Protein AF-A0A938STC9-F1 (afdb_monomer_lite)

pLDDT: mean 76.79, std 17.83, range [39.59, 98.38]

Sequence (224 aa):
MEREGTGTKRSWVVVVGTLTIDLLVVAGGLAMRGLAQRTLRPEPAAFEPAEAAEVLEAREVEWQPMADLDAARAAVRVAEANADQAEAQITLAALELKRLTALGQGAAAEIDVDRARTRLATARADLGRCGAGADEARAPVAQVSASSSSAAWPSPRSSRSSSCPPSTSSSPAATRPRRRRRTRRSRRTRRGIRKGITPDATPLPPLRPSAPSPFAHARRGRGR

Structure (mmCIF, N/CA/C/O backbone):
data_AF-A0A938STC9-F1
#
_entry.id   AF-A0A938STC9-F1
#
loop_
_atom_site.group_PDB
_atom_site.id
_atom_site.type_symbol
_atom_site.label_atom_id
_atom_site.label_alt_id
_atom_site.label_comp_id
_atom_site.label_asym_id
_atom_site.label_entity_id
_atom_site.label_seq_id
_atom_site.pdbx_PDB_ins_code
_atom_site.Cartn_x
_atom_site.Cartn_y
_atom_site.Cartn_z
_atom_site.occupancy
_atom_site.B_iso_or_equiv
_atom_site.auth_seq_id
_atom_site.auth_comp_id
_atom_site.auth_asym_id
_atom_site.auth_atom_id
_atom_site.pdbx_PDB_model_num
ATOM 1 N N . MET A 1 1 ? -14.781 -16.367 49.335 1.00 39.59 1 MET A N 1
ATOM 2 C CA . MET A 1 1 ? -14.495 -17.082 48.071 1.00 39.59 1 MET A CA 1
ATOM 3 C C . MET A 1 1 ? -13.797 -16.097 47.150 1.00 39.59 1 MET A C 1
ATOM 5 O O . MET A 1 1 ? -14.446 -15.429 46.365 1.00 39.59 1 MET A O 1
ATOM 9 N N . GLU A 1 2 ? -12.484 -15.969 47.300 1.00 49.59 2 GLU A N 1
ATOM 10 C CA . GLU A 1 2 ? -11.629 -15.108 46.480 1.00 49.59 2 GLU A CA 1
ATOM 11 C C . GLU A 1 2 ? -10.621 -16.030 45.794 1.00 49.59 2 GLU A C 1
ATOM 13 O O . GLU A 1 2 ? -9.802 -16.678 46.444 1.00 49.59 2 GLU A O 1
ATOM 18 N N . ARG A 1 3 ? -10.736 -16.170 44.474 1.00 57.03 3 ARG A N 1
ATOM 19 C CA . ARG A 1 3 ? -9.711 -16.794 43.630 1.00 57.03 3 ARG A CA 1
ATOM 20 C C . ARG A 1 3 ? -9.333 -15.782 42.558 1.00 57.03 3 ARG A C 1
ATOM 22 O O . ARG A 1 3 ? -9.683 -15.941 41.395 1.00 57.03 3 ARG A O 1
ATOM 29 N N . GLU A 1 4 ? -8.653 -14.718 42.970 1.00 58.78 4 GLU A N 1
ATOM 30 C CA . GLU A 1 4 ? -8.089 -13.725 42.060 1.00 58.78 4 GLU A CA 1
ATOM 31 C C . GLU A 1 4 ? -6.596 -13.985 41.795 1.00 58.78 4 GLU A C 1
ATOM 33 O O . GLU A 1 4 ? -5.799 -14.202 42.705 1.00 58.78 4 GLU A O 1
ATOM 38 N N . GLY A 1 5 ? -6.203 -13.891 40.521 1.00 59.22 5 GLY A N 1
ATOM 39 C CA . GLY A 1 5 ? -5.097 -12.990 40.184 1.00 59.22 5 GLY A CA 1
ATOM 40 C C . GLY A 1 5 ? -3.727 -13.548 39.784 1.00 59.22 5 GLY A C 1
ATOM 41 O O . GLY A 1 5 ? -2.818 -12.745 39.589 1.00 59.22 5 GLY A O 1
ATOM 42 N N . THR A 1 6 ? -3.509 -14.857 39.606 1.00 57.00 6 THR A N 1
ATOM 43 C CA . THR A 1 6 ? -2.156 -15.367 39.247 1.00 57.00 6 THR A CA 1
ATOM 44 C C . THR A 1 6 ? -1.938 -15.691 37.761 1.00 57.00 6 THR A C 1
ATOM 46 O O . THR A 1 6 ? -0.810 -15.986 37.360 1.00 57.00 6 THR A O 1
ATOM 49 N N . GLY A 1 7 ? -2.965 -15.572 36.910 1.00 56.75 7 GLY A N 1
ATOM 50 C CA . GLY A 1 7 ? -2.897 -15.972 35.494 1.00 56.75 7 GLY A CA 1
ATOM 51 C C . GLY A 1 7 ? -2.116 -15.031 34.562 1.00 56.75 7 GLY A C 1
ATOM 52 O O . GLY A 1 7 ? -1.562 -15.476 33.559 1.00 56.75 7 GLY A O 1
ATOM 53 N N . THR A 1 8 ? -2.012 -13.740 34.882 1.00 58.97 8 THR A N 1
ATOM 54 C CA . THR A 1 8 ? -1.539 -12.730 33.913 1.00 58.97 8 THR A CA 1
ATOM 55 C C . THR A 1 8 ? -0.014 -12.649 33.807 1.00 58.97 8 THR A C 1
ATOM 57 O O . THR A 1 8 ? 0.525 -12.358 32.740 1.00 58.97 8 THR A O 1
ATOM 60 N N . LYS A 1 9 ? 0.714 -12.960 34.888 1.00 64.56 9 LYS A N 1
ATOM 61 C CA . LYS A 1 9 ? 2.182 -12.810 34.930 1.00 64.56 9 LYS A CA 1
ATOM 62 C C . LYS A 1 9 ? 2.909 -13.837 34.056 1.00 64.56 9 LYS A C 1
ATOM 64 O O . LYS A 1 9 ? 3.929 -13.513 33.460 1.00 64.56 9 LYS A O 1
ATOM 69 N N . ARG A 1 10 ? 2.368 -15.056 33.926 1.00 69.56 10 ARG A N 1
ATOM 70 C CA . ARG A 1 10 ? 2.971 -16.118 33.098 1.00 69.56 10 ARG A CA 1
ATOM 71 C C . ARG A 1 10 ? 2.775 -15.871 31.601 1.00 69.56 10 ARG A C 1
ATOM 73 O O . ARG A 1 10 ? 3.685 -16.142 30.828 1.00 69.56 10 ARG A O 1
ATOM 80 N N . SER A 1 11 ? 1.639 -15.292 31.203 1.00 76.56 11 SER A N 1
ATOM 81 C CA . SER A 1 11 ? 1.379 -14.961 29.796 1.00 76.56 11 SER A CA 1
ATOM 82 C C . SER A 1 11 ? 2.307 -13.863 29.277 1.00 76.56 11 SER A C 1
ATOM 84 O O . SER A 1 11 ? 2.715 -13.907 28.121 1.00 76.56 11 SER A O 1
ATOM 86 N N . TRP A 1 12 ? 2.664 -12.889 30.117 1.00 85.06 12 TRP A N 1
ATOM 87 C CA . TRP A 1 12 ? 3.518 -11.781 29.688 1.00 85.06 12 TRP A CA 1
ATOM 88 C C . TRP A 1 12 ? 4.959 -12.225 29.413 1.00 85.06 12 TRP A C 1
ATOM 90 O O . TRP A 1 12 ? 5.554 -11.788 28.434 1.00 85.06 12 TRP A O 1
ATOM 100 N N . VAL A 1 13 ? 5.488 -13.165 30.205 1.00 84.19 13 VAL A N 1
ATOM 101 C CA . VAL A 1 13 ? 6.830 -13.732 29.982 1.00 84.19 13 VAL A CA 1
ATOM 102 C C . VAL A 1 13 ? 6.917 -14.442 28.629 1.00 84.19 13 VAL A C 1
ATOM 104 O O . VAL A 1 13 ? 7.917 -14.292 27.934 1.00 84.19 13 VAL A O 1
ATOM 107 N N . VAL A 1 14 ? 5.863 -15.158 28.222 1.00 85.12 14 VAL A N 1
ATOM 108 C CA . VAL A 1 14 ? 5.824 -15.830 26.912 1.00 85.12 14 VAL A CA 1
ATOM 109 C C . VAL A 1 14 ? 5.812 -14.807 25.777 1.00 85.12 14 VAL A C 1
ATOM 111 O O . VAL A 1 14 ? 6.607 -14.931 24.853 1.00 85.12 14 VAL A O 1
ATOM 114 N N . VAL A 1 15 ? 4.976 -13.768 25.879 1.00 85.75 15 VAL A N 1
ATOM 115 C CA . VAL A 1 15 ? 4.863 -12.718 24.851 1.00 85.75 15 VAL A CA 1
ATOM 116 C C . VAL A 1 15 ? 6.167 -11.931 24.701 1.00 85.75 15 VAL A C 1
ATOM 118 O O . VAL A 1 15 ? 6.620 -11.691 23.582 1.00 85.75 15 VAL A O 1
ATOM 121 N N . VAL A 1 16 ? 6.797 -11.551 25.817 1.00 92.94 16 VAL A N 1
ATOM 122 C CA . VAL A 1 16 ? 8.098 -10.870 25.797 1.00 92.94 16 VAL A CA 1
ATOM 123 C C . VAL A 1 16 ? 9.167 -11.800 25.226 1.00 92.94 16 VAL A C 1
ATOM 125 O O . VAL A 1 16 ? 9.922 -11.384 24.351 1.00 92.94 16 VAL A O 1
ATOM 128 N N . GLY A 1 17 ? 9.192 -13.069 25.641 1.00 93.81 17 GLY A N 1
ATOM 129 C CA . GLY A 1 17 ? 10.128 -14.068 25.127 1.00 93.81 17 GLY A CA 1
ATOM 130 C C . GLY A 1 17 ? 10.057 -14.224 23.607 1.00 93.81 17 GLY A C 1
ATOM 131 O O . GLY A 1 17 ? 11.084 -14.110 22.940 1.00 93.81 17 GLY A O 1
ATOM 132 N N . THR A 1 18 ? 8.857 -14.401 23.047 1.00 92.25 18 THR A N 1
ATOM 133 C CA . THR A 1 18 ? 8.672 -14.536 21.591 1.00 92.25 18 THR A CA 1
ATOM 134 C C . THR A 1 18 ? 9.104 -13.280 20.839 1.00 92.25 18 THR A C 1
ATOM 136 O O . THR A 1 18 ? 9.878 -13.380 19.893 1.00 92.25 18 THR A O 1
ATOM 139 N N . LEU A 1 19 ? 8.723 -12.091 21.325 1.00 93.75 19 LEU A N 1
ATOM 140 C CA . LEU A 1 19 ? 9.140 -10.816 20.728 1.00 93.75 19 LEU A CA 1
ATOM 141 C C . LEU A 1 19 ? 10.664 -10.652 20.702 1.00 93.75 19 LEU A C 1
ATOM 143 O O . LEU A 1 19 ? 11.218 -10.137 19.733 1.00 93.75 19 LEU A O 1
ATOM 147 N N . THR A 1 20 ? 11.348 -11.090 21.761 1.00 93.44 20 THR A N 1
ATOM 148 C CA . THR A 1 20 ? 12.810 -10.968 21.841 1.00 93.44 20 THR A CA 1
ATOM 149 C C . THR A 1 20 ? 13.503 -11.888 20.835 1.00 93.44 20 THR A C 1
ATOM 151 O O . THR A 1 20 ? 14.485 -11.484 20.213 1.00 93.44 20 THR A O 1
ATOM 154 N N . ILE A 1 21 ? 12.984 -13.107 20.647 1.00 94.12 21 ILE A N 1
ATOM 155 C CA . ILE A 1 21 ? 13.510 -14.075 19.674 1.00 94.12 21 ILE A CA 1
ATOM 156 C C . ILE A 1 21 ? 13.307 -13.558 18.247 1.00 94.12 21 ILE A C 1
ATOM 158 O O . ILE A 1 21 ? 14.258 -13.553 17.467 1.00 94.12 21 ILE A O 1
ATOM 162 N N . ASP A 1 22 ? 12.114 -13.059 17.925 1.00 88.50 22 ASP A N 1
ATOM 163 C CA . ASP A 1 22 ? 11.814 -12.514 16.598 1.00 88.50 22 ASP A CA 1
ATOM 164 C C . ASP A 1 22 ? 12.725 -11.324 16.263 1.00 88.50 22 ASP A C 1
ATOM 166 O O . ASP A 1 22 ? 13.293 -11.252 15.170 1.00 88.50 22 ASP A O 1
ATOM 170 N N . LEU A 1 23 ? 12.955 -10.430 17.232 1.00 95.00 23 LEU A N 1
ATOM 171 C CA . LEU A 1 23 ? 13.881 -9.308 17.076 1.00 95.00 23 LEU A CA 1
ATOM 172 C C . LEU A 1 23 ? 15.316 -9.786 16.795 1.00 95.00 23 LEU A C 1
ATOM 174 O O . LEU A 1 23 ? 15.996 -9.225 15.936 1.00 95.00 23 LEU A O 1
ATOM 178 N N . LEU A 1 24 ? 15.770 -10.834 17.490 1.00 94.19 24 LEU A N 1
ATOM 179 C CA . LEU A 1 24 ? 17.091 -11.439 17.299 1.00 94.19 24 LEU A CA 1
ATOM 180 C C . LEU A 1 24 ? 17.246 -12.054 15.903 1.00 94.19 24 LEU A C 1
ATOM 182 O O . LEU A 1 24 ? 18.285 -11.869 15.270 1.00 94.19 24 LEU A O 1
ATOM 186 N N . VAL A 1 25 ? 16.214 -12.731 15.396 1.00 93.94 25 VAL A N 1
ATOM 187 C CA . VAL A 1 25 ? 16.218 -13.319 14.048 1.00 93.94 25 VAL A CA 1
ATOM 188 C C . VAL A 1 25 ? 16.264 -12.229 12.977 1.00 93.94 25 VAL A C 1
ATOM 190 O O . VAL A 1 25 ? 17.070 -12.315 12.049 1.00 93.94 25 VAL A O 1
ATOM 193 N N . VAL A 1 26 ? 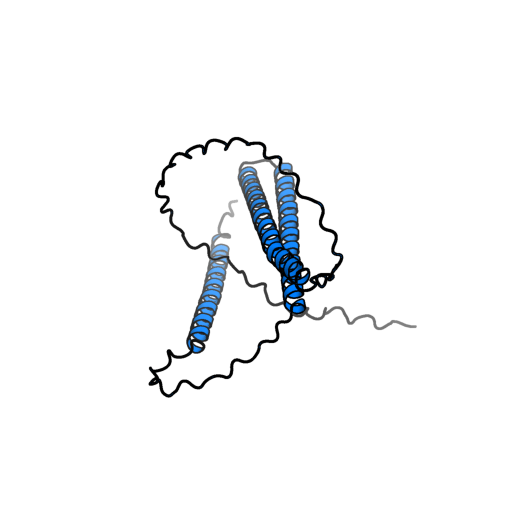15.461 -11.171 13.119 1.00 91.94 26 VAL A N 1
ATOM 194 C CA . VAL A 1 26 ? 15.456 -10.041 12.176 1.00 91.94 26 VAL A CA 1
ATOM 195 C C . VAL A 1 26 ? 16.796 -9.300 12.200 1.00 91.94 26 VAL A C 1
ATOM 197 O O . VAL A 1 26 ? 17.377 -9.045 11.142 1.00 91.94 26 VAL A O 1
ATOM 200 N N . ALA A 1 27 ? 17.330 -9.004 13.389 1.00 91.88 27 ALA A N 1
ATOM 201 C CA . ALA A 1 27 ? 18.629 -8.351 13.540 1.00 91.88 27 ALA A CA 1
ATOM 202 C C . ALA A 1 27 ? 19.771 -9.208 12.967 1.00 91.88 27 ALA A C 1
ATOM 204 O O . ALA A 1 27 ? 20.629 -8.689 12.249 1.00 91.88 27 ALA A O 1
ATOM 205 N N . GLY A 1 28 ? 19.753 -10.521 13.217 1.00 93.88 28 GLY A N 1
ATOM 206 C CA . GLY A 1 28 ? 20.714 -11.471 12.656 1.00 93.88 28 GLY A CA 1
ATOM 207 C C . GLY A 1 28 ? 20.636 -11.558 11.130 1.00 93.88 28 GLY A C 1
ATOM 208 O O . GLY A 1 28 ? 21.666 -11.511 10.456 1.00 93.88 28 GLY A O 1
ATOM 209 N N . GLY A 1 29 ? 19.425 -11.599 10.567 1.00 90.31 29 GLY A N 1
ATOM 210 C CA . GLY A 1 29 ? 19.205 -11.600 9.119 1.00 90.31 29 GLY A CA 1
ATOM 211 C C . GLY A 1 29 ? 19.708 -10.322 8.440 1.00 90.31 29 GLY A C 1
ATOM 212 O O . GLY A 1 29 ? 20.378 -10.388 7.407 1.00 90.31 29 GLY A O 1
ATOM 213 N N . LEU A 1 30 ? 19.459 -9.157 9.046 1.00 89.00 30 LEU A N 1
ATOM 214 C CA . LEU A 1 30 ? 19.978 -7.870 8.571 1.00 89.00 30 LEU A CA 1
ATOM 215 C C . LEU A 1 30 ? 21.507 -7.794 8.659 1.00 89.00 30 LEU A C 1
ATOM 217 O O . LEU A 1 30 ? 22.142 -7.323 7.714 1.00 89.00 30 LEU A O 1
ATOM 221 N N . ALA A 1 31 ? 22.107 -8.292 9.743 1.00 89.38 31 ALA A N 1
ATOM 222 C CA . ALA A 1 31 ? 23.559 -8.347 9.891 1.00 89.38 31 ALA A CA 1
ATOM 223 C C . ALA A 1 31 ? 24.205 -9.254 8.828 1.00 89.38 31 ALA A C 1
ATOM 225 O O . ALA A 1 31 ? 25.153 -8.835 8.163 1.00 89.38 31 ALA A O 1
ATOM 226 N N . MET A 1 32 ? 23.644 -10.447 8.599 1.00 88.38 32 MET A N 1
ATOM 227 C CA . MET A 1 32 ? 24.099 -11.379 7.558 1.00 88.38 32 MET A CA 1
ATOM 228 C C . MET A 1 32 ? 23.964 -10.786 6.155 1.00 88.38 32 MET A C 1
ATOM 230 O O . MET A 1 32 ? 24.894 -10.873 5.356 1.00 88.38 32 MET A O 1
ATOM 234 N N . ARG A 1 33 ? 22.847 -10.113 5.856 1.00 87.00 33 ARG A N 1
ATOM 235 C CA . ARG A 1 33 ? 22.660 -9.420 4.573 1.00 87.00 33 ARG A CA 1
ATOM 236 C C . ARG A 1 33 ? 23.657 -8.274 4.397 1.00 87.00 33 ARG A C 1
ATOM 238 O O . ARG A 1 33 ? 24.185 -8.096 3.303 1.00 87.00 33 ARG A O 1
ATOM 245 N N . GLY A 1 34 ? 23.944 -7.522 5.458 1.00 85.88 34 GLY A N 1
ATOM 246 C CA . GLY A 1 34 ? 24.959 -6.469 5.446 1.00 85.88 34 GLY A CA 1
ATOM 247 C C . GLY A 1 34 ? 26.367 -7.011 5.193 1.00 85.88 34 GLY A C 1
ATOM 248 O O . GLY A 1 34 ? 27.124 -6.413 4.433 1.00 85.88 34 GLY A O 1
ATOM 249 N N . LEU A 1 35 ? 26.706 -8.167 5.769 1.00 82.94 35 LEU A N 1
ATOM 250 C CA . LEU A 1 35 ? 27.956 -8.878 5.491 1.00 82.94 35 LEU A CA 1
ATOM 251 C C . LEU A 1 35 ? 28.016 -9.390 4.045 1.00 82.94 35 LEU A C 1
ATOM 253 O O . LEU A 1 35 ? 29.011 -9.142 3.372 1.00 82.94 35 LEU A O 1
ATOM 257 N N . ALA A 1 36 ? 26.939 -9.985 3.530 1.00 84.88 36 ALA A N 1
ATOM 258 C CA . ALA A 1 36 ? 26.866 -10.439 2.138 1.00 84.88 36 ALA A CA 1
ATOM 259 C C . ALA A 1 36 ? 26.968 -9.278 1.127 1.00 84.88 36 ALA A C 1
ATOM 261 O O . ALA A 1 36 ? 27.584 -9.401 0.073 1.00 84.88 36 ALA A O 1
ATOM 262 N N . GLN A 1 37 ? 26.409 -8.108 1.448 1.00 82.25 37 GLN A N 1
ATOM 263 C CA . GLN A 1 37 ? 26.575 -6.909 0.621 1.00 82.25 37 GLN A CA 1
ATOM 264 C C . GLN A 1 37 ? 27.993 -6.334 0.691 1.00 82.25 37 GLN A C 1
ATOM 266 O O . GLN A 1 37 ? 28.439 -5.704 -0.263 1.00 82.25 37 GLN A O 1
ATOM 271 N N . ARG A 1 38 ? 28.711 -6.537 1.802 1.00 77.25 38 ARG A N 1
ATOM 272 C CA . ARG A 1 38 ? 30.118 -6.132 1.928 1.00 77.25 38 ARG A CA 1
ATOM 273 C C . ARG A 1 38 ? 31.053 -7.061 1.165 1.00 77.25 38 ARG A C 1
ATOM 275 O O . ARG A 1 38 ? 32.028 -6.562 0.627 1.00 77.25 38 ARG A O 1
ATOM 282 N N . THR A 1 39 ? 30.750 -8.354 1.062 1.00 76.62 39 THR A N 1
ATOM 283 C CA . THR A 1 39 ? 31.523 -9.271 0.205 1.00 76.62 39 THR A CA 1
ATOM 284 C C . THR A 1 39 ? 31.258 -9.040 -1.281 1.00 76.62 39 THR A C 1
ATOM 286 O O . THR A 1 39 ? 32.113 -9.332 -2.103 1.00 76.62 39 THR A O 1
ATOM 289 N N . LEU A 1 40 ? 30.088 -8.494 -1.628 1.00 70.81 40 LEU A N 1
ATOM 290 C CA . LEU A 1 40 ? 29.751 -8.062 -2.988 1.00 70.81 40 LEU A CA 1
ATOM 291 C C . LEU A 1 40 ? 30.159 -6.618 -3.291 1.00 70.81 40 LEU A C 1
ATOM 293 O O . LEU A 1 40 ? 29.972 -6.168 -4.421 1.00 70.81 40 LEU A O 1
ATOM 297 N N . ARG A 1 41 ? 30.678 -5.866 -2.310 1.00 55.53 41 ARG A N 1
ATOM 298 C CA . ARG A 1 41 ? 31.297 -4.581 -2.621 1.00 55.53 41 ARG A CA 1
ATOM 299 C C . ARG A 1 41 ? 32.552 -4.921 -3.418 1.00 55.53 41 ARG A C 1
ATOM 301 O O . ARG A 1 41 ? 33.425 -5.567 -2.841 1.00 55.53 41 ARG A O 1
ATOM 308 N N . PRO A 1 42 ? 32.635 -4.530 -4.702 1.00 67.25 42 PRO A N 1
ATOM 309 C CA . PRO A 1 42 ? 33.880 -4.680 -5.433 1.00 67.25 42 PRO A CA 1
ATOM 310 C C . PRO A 1 42 ? 34.957 -4.012 -4.584 1.00 67.25 42 PRO A C 1
ATOM 312 O O . PRO A 1 42 ? 34.722 -2.919 -4.047 1.00 67.25 42 PRO A O 1
ATOM 315 N N . GLU A 1 43 ? 36.075 -4.710 -4.372 1.00 67.69 43 GLU A N 1
ATOM 316 C CA . GLU A 1 43 ? 37.231 -4.096 -3.728 1.00 67.69 43 GLU A CA 1
ATOM 317 C C . GLU A 1 43 ? 37.456 -2.736 -4.398 1.00 67.69 43 GLU A C 1
ATOM 319 O O . GLU A 1 43 ? 37.336 -2.653 -5.626 1.00 67.69 43 GLU A O 1
ATOM 324 N N . PRO A 1 44 ? 37.688 -1.650 -3.634 1.00 65.81 44 PRO A N 1
ATOM 325 C CA . PRO A 1 44 ? 38.123 -0.409 -4.248 1.00 65.81 44 PRO A CA 1
ATOM 326 C C . PRO A 1 44 ? 39.391 -0.769 -5.007 1.00 65.81 44 PRO A C 1
ATOM 328 O O . PRO A 1 44 ? 40.393 -1.084 -4.368 1.00 65.81 44 PRO A O 1
ATOM 331 N N . ALA A 1 45 ? 39.282 -0.832 -6.338 1.00 61.56 45 ALA A N 1
ATOM 332 C CA . ALA A 1 45 ? 40.346 -1.299 -7.204 1.00 61.56 45 ALA A CA 1
ATOM 333 C C . ALA A 1 45 ? 41.639 -0.645 -6.723 1.00 61.56 45 ALA A C 1
ATOM 335 O O . ALA A 1 45 ? 41.696 0.586 -6.595 1.00 61.56 45 ALA A O 1
ATOM 336 N N . ALA A 1 46 ? 42.617 -1.477 -6.346 1.00 69.19 46 ALA A N 1
ATOM 337 C CA . ALA A 1 46 ? 43.967 -1.010 -6.091 1.00 69.19 46 ALA A CA 1
ATOM 338 C C . ALA A 1 46 ? 44.305 -0.060 -7.237 1.00 69.19 46 ALA A C 1
ATOM 340 O O . ALA A 1 46 ? 44.028 -0.404 -8.377 1.00 69.19 46 ALA A O 1
ATOM 341 N N . PHE A 1 47 ? 44.758 1.155 -6.924 1.00 63.38 47 PHE A N 1
ATOM 342 C CA . PHE A 1 47 ? 45.021 2.202 -7.909 1.00 63.38 47 PHE A CA 1
ATOM 343 C C . PHE A 1 47 ? 45.852 1.621 -9.061 1.00 63.38 47 PHE A C 1
ATOM 345 O O . PHE A 1 47 ? 47.067 1.465 -8.934 1.00 63.38 47 PHE A O 1
ATOM 352 N N . GLU A 1 48 ? 45.183 1.230 -10.147 1.00 55.38 48 GLU A N 1
ATOM 353 C CA . GLU A 1 48 ? 45.848 0.674 -11.310 1.00 55.38 48 GLU A CA 1
ATOM 354 C C . GLU A 1 48 ? 46.414 1.864 -12.087 1.00 55.38 48 GLU A C 1
ATOM 356 O O . GLU A 1 48 ? 45.688 2.835 -12.342 1.00 55.38 48 GLU A O 1
ATOM 361 N N . PRO A 1 49 ? 47.719 1.863 -12.410 1.00 63.56 49 PRO A N 1
ATOM 362 C CA . PRO A 1 49 ? 48.295 2.900 -13.253 1.00 63.56 49 PRO A CA 1
ATOM 363 C C . PRO A 1 49 ? 47.497 2.970 -14.560 1.00 63.56 49 PRO A C 1
ATOM 365 O O . PRO A 1 49 ? 47.016 1.952 -15.052 1.00 63.56 49 PRO A O 1
ATOM 368 N N . ALA A 1 50 ? 47.354 4.174 -15.120 1.00 59.47 50 ALA A N 1
ATOM 369 C CA . ALA A 1 50 ? 46.463 4.511 -16.241 1.00 59.47 50 ALA A CA 1
ATOM 370 C C . ALA A 1 50 ? 46.653 3.695 -17.548 1.00 59.47 50 ALA A C 1
ATOM 372 O O . ALA A 1 50 ? 45.979 3.963 -18.538 1.00 59.47 50 ALA A O 1
ATOM 373 N N . GLU A 1 51 ? 47.548 2.709 -17.557 1.00 58.84 51 GLU A N 1
ATOM 374 C CA . GLU A 1 51 ? 47.819 1.777 -18.651 1.00 58.84 51 GLU A CA 1
ATOM 375 C C . GLU A 1 51 ? 46.946 0.503 -18.618 1.00 58.84 51 GLU A C 1
ATOM 377 O O . GLU A 1 51 ? 46.918 -0.216 -19.611 1.00 58.84 51 GLU A O 1
ATOM 382 N N . ALA A 1 52 ? 46.184 0.241 -17.544 1.00 58.25 52 ALA A N 1
ATOM 383 C CA . ALA A 1 52 ? 45.248 -0.895 -17.435 1.00 58.25 52 ALA A CA 1
ATOM 384 C C . ALA A 1 52 ? 43.768 -0.500 -17.634 1.00 58.25 52 ALA A C 1
ATOM 386 O O . ALA A 1 52 ? 42.853 -1.120 -17.096 1.00 58.25 52 ALA A O 1
ATOM 387 N N . ALA A 1 53 ? 43.497 0.545 -18.422 1.00 58.09 53 ALA A N 1
ATOM 388 C CA . ALA A 1 53 ? 42.149 0.795 -18.920 1.00 58.09 53 ALA A CA 1
ATOM 389 C C . ALA A 1 53 ? 41.807 -0.264 -19.982 1.00 58.09 53 ALA A C 1
ATOM 391 O O . ALA A 1 53 ? 41.914 -0.013 -21.182 1.00 58.09 53 ALA A O 1
ATOM 392 N N . GLU A 1 54 ? 41.423 -1.466 -19.545 1.00 60.06 54 GLU A N 1
ATOM 393 C CA . GLU A 1 54 ? 40.767 -2.431 -20.419 1.00 60.06 54 GLU A CA 1
ATOM 394 C C . GLU A 1 54 ? 39.471 -1.771 -20.897 1.00 60.06 54 GLU A C 1
ATOM 396 O O . GLU A 1 54 ? 38.533 -1.533 -20.131 1.00 60.06 54 GLU A O 1
ATOM 401 N N . VAL A 1 55 ? 39.471 -1.361 -22.165 1.00 64.12 55 VAL A N 1
ATOM 402 C CA . VAL A 1 55 ? 38.308 -0.795 -22.837 1.00 64.12 55 VAL A CA 1
ATOM 403 C C . VAL A 1 55 ? 37.279 -1.915 -22.919 1.00 64.12 55 VAL A C 1
ATOM 405 O O . VAL A 1 55 ? 37.257 -2.679 -23.878 1.00 64.12 55 VAL A O 1
ATOM 408 N N . LEU A 1 56 ? 36.453 -2.043 -21.879 1.00 65.00 56 LEU A N 1
ATOM 409 C CA . LEU A 1 56 ? 35.260 -2.872 -21.920 1.00 65.00 56 LEU A CA 1
ATOM 410 C C . LEU A 1 56 ? 34.401 -2.319 -23.051 1.00 65.00 56 LEU A C 1
ATOM 412 O O . LEU A 1 56 ? 33.843 -1.223 -22.949 1.00 65.00 56 LEU A O 1
ATOM 416 N N . GLU A 1 57 ? 34.384 -3.062 -24.153 1.00 66.62 57 GLU A N 1
ATOM 417 C CA . GLU A 1 57 ? 33.627 -2.760 -25.354 1.00 66.62 57 GLU A CA 1
ATOM 418 C C . GLU A 1 57 ? 32.196 -2.429 -24.926 1.00 66.62 57 GLU A C 1
ATOM 420 O O . GLU A 1 57 ? 31.529 -3.234 -24.267 1.00 66.62 57 GLU A O 1
ATOM 425 N N . ALA A 1 58 ? 31.770 -1.189 -25.185 1.00 71.00 58 ALA A N 1
ATOM 426 C CA . ALA A 1 58 ? 30.473 -0.695 -24.755 1.00 71.00 58 ALA A CA 1
ATOM 427 C C . ALA A 1 58 ? 29.400 -1.573 -25.400 1.00 71.00 58 ALA A C 1
ATOM 429 O O . ALA A 1 58 ? 29.063 -1.406 -26.570 1.00 71.00 58 ALA A O 1
ATOM 430 N N . ARG A 1 59 ? 28.907 -2.555 -24.641 1.00 69.50 59 ARG A N 1
ATOM 431 C CA . ARG A 1 59 ? 27.905 -3.492 -25.127 1.00 69.50 59 ARG A CA 1
ATOM 432 C C . ARG A 1 59 ? 26.656 -2.686 -25.441 1.00 69.50 59 ARG A C 1
ATOM 434 O O . ARG A 1 59 ? 26.070 -2.075 -24.547 1.00 69.50 59 ARG A O 1
ATOM 441 N N . GLU A 1 60 ? 26.283 -2.665 -26.712 1.00 70.44 60 GLU A N 1
ATOM 442 C CA . GLU A 1 60 ? 25.086 -1.983 -27.176 1.00 70.44 60 GLU A CA 1
ATOM 443 C C . GLU A 1 60 ? 23.880 -2.650 -26.503 1.00 70.44 60 GLU A C 1
ATOM 445 O O . GLU A 1 60 ? 23.559 -3.815 -26.745 1.00 70.44 60 GLU A O 1
ATOM 450 N N . VAL A 1 61 ? 23.275 -1.950 -25.542 1.00 73.94 61 VAL A N 1
ATOM 451 C CA . VAL A 1 61 ? 22.055 -2.419 -24.891 1.00 73.94 61 VAL A CA 1
ATOM 452 C C . VAL A 1 61 ? 20.922 -2.083 -25.841 1.00 73.94 61 VAL A C 1
ATOM 454 O O . VAL A 1 61 ? 20.522 -0.925 -25.954 1.00 73.94 61 VAL A O 1
ATOM 457 N N . GLU A 1 62 ? 20.433 -3.100 -26.544 1.00 79.69 62 GLU A N 1
ATOM 458 C CA . GLU A 1 62 ? 19.263 -2.969 -27.400 1.00 79.69 62 GLU A CA 1
ATOM 459 C C . GLU A 1 62 ? 18.071 -2.542 -26.538 1.00 79.69 62 GLU A C 1
ATOM 461 O O . GLU A 1 62 ? 17.577 -3.284 -25.683 1.00 79.69 62 GLU A O 1
ATOM 466 N N . TRP A 1 63 ? 17.654 -1.293 -26.712 1.00 78.06 63 TRP A N 1
ATOM 467 C CA . TRP A 1 63 ? 16.544 -0.736 -25.961 1.00 78.06 63 TRP A CA 1
ATOM 468 C C . TRP A 1 63 ? 15.235 -1.394 -26.416 1.00 78.06 63 TRP A C 1
ATOM 470 O O . TRP A 1 63 ? 14.880 -1.329 -27.592 1.00 78.06 63 TRP A O 1
ATOM 480 N N . GLN A 1 64 ? 14.510 -2.022 -25.482 1.00 86.88 64 GLN A N 1
ATOM 481 C CA . GLN A 1 64 ? 13.250 -2.719 -25.755 1.00 86.88 64 GLN A CA 1
ATOM 482 C C . GLN A 1 64 ? 12.047 -1.929 -25.202 1.00 86.88 64 GLN A C 1
ATOM 484 O O . GLN A 1 64 ? 11.603 -2.193 -24.082 1.00 86.88 64 GLN A O 1
ATOM 489 N N . PRO A 1 65 ? 11.450 -1.002 -25.981 1.00 83.88 65 PRO A N 1
ATOM 490 C CA . PRO A 1 65 ? 10.356 -0.131 -25.525 1.00 83.88 65 PRO A CA 1
ATOM 491 C C . PRO A 1 65 ? 9.156 -0.881 -24.944 1.00 83.88 65 PRO A C 1
ATOM 493 O O . PRO A 1 65 ? 8.460 -0.377 -24.063 1.00 83.88 65 PRO A O 1
ATOM 496 N N . MET A 1 66 ? 8.881 -2.077 -25.468 1.00 88.50 66 MET A N 1
ATOM 497 C CA . MET A 1 66 ? 7.750 -2.892 -25.026 1.00 88.50 66 MET A CA 1
ATOM 498 C C . MET A 1 66 ? 7.988 -3.529 -23.664 1.00 88.50 66 MET A C 1
ATOM 500 O O . MET A 1 66 ? 7.070 -3.540 -22.848 1.00 88.50 66 MET A O 1
ATOM 504 N N . ALA A 1 67 ? 9.220 -3.955 -23.378 1.00 89.50 67 ALA A N 1
ATOM 505 C CA . ALA A 1 67 ? 9.570 -4.482 -22.066 1.00 89.50 67 ALA A CA 1
ATOM 506 C C . ALA A 1 67 ? 9.426 -3.401 -20.981 1.00 89.50 67 ALA A C 1
ATOM 508 O O . ALA A 1 67 ? 8.819 -3.653 -19.939 1.00 89.50 67 ALA A O 1
ATOM 509 N N . ASP A 1 68 ? 9.892 -2.179 -21.257 1.00 88.88 68 ASP A N 1
ATOM 510 C CA . ASP A 1 68 ? 9.771 -1.044 -20.333 1.00 88.88 68 ASP A CA 1
ATOM 511 C C . ASP A 1 68 ? 8.303 -0.655 -20.086 1.00 88.88 68 ASP A C 1
ATOM 513 O O . ASP A 1 68 ? 7.897 -0.402 -18.946 1.00 88.88 68 ASP A O 1
ATOM 517 N N . LEU A 1 69 ? 7.477 -0.640 -21.139 1.00 91.62 69 LEU A N 1
ATOM 518 C CA . LEU A 1 69 ? 6.051 -0.333 -21.021 1.00 91.62 69 LEU A CA 1
ATOM 519 C C . LEU A 1 69 ? 5.302 -1.393 -20.203 1.00 91.62 69 LEU A C 1
ATOM 521 O O . LEU A 1 69 ? 4.470 -1.047 -19.360 1.00 91.62 69 LEU A O 1
ATOM 525 N N . ASP A 1 70 ? 5.587 -2.673 -20.432 1.00 94.56 70 ASP A N 1
ATOM 526 C CA . ASP A 1 70 ? 4.949 -3.770 -19.706 1.00 94.56 70 ASP A CA 1
ATOM 527 C C . ASP A 1 70 ? 5.383 -3.809 -18.239 1.00 94.56 70 ASP A C 1
ATOM 529 O O . ASP A 1 70 ? 4.542 -4.020 -17.357 1.00 94.56 70 ASP A O 1
ATOM 533 N N . ALA A 1 71 ? 6.653 -3.508 -17.952 1.00 92.81 71 ALA A N 1
ATOM 534 C CA . ALA A 1 71 ? 7.142 -3.332 -16.589 1.00 92.81 71 ALA A CA 1
ATOM 535 C C . ALA A 1 71 ? 6.421 -2.172 -15.877 1.00 92.81 71 ALA A C 1
ATOM 537 O O . ALA A 1 71 ? 5.935 -2.338 -14.754 1.00 92.81 71 ALA A O 1
ATOM 538 N N . ALA A 1 72 ? 6.264 -1.023 -16.542 1.00 94.12 72 ALA A N 1
ATOM 539 C CA . ALA A 1 72 ? 5.542 0.121 -15.988 1.00 94.12 72 ALA A CA 1
ATOM 540 C C . ALA A 1 72 ? 4.052 -0.199 -15.741 1.00 94.12 72 ALA A C 1
ATOM 542 O O . ALA A 1 72 ? 3.507 0.126 -14.686 1.00 94.12 72 ALA A O 1
ATOM 543 N N . ARG A 1 73 ? 3.389 -0.913 -16.660 1.00 96.50 73 ARG A N 1
ATOM 544 C CA . ARG A 1 73 ? 2.001 -1.384 -16.478 1.00 96.50 73 ARG A CA 1
ATOM 545 C C . ARG A 1 73 ? 1.866 -2.389 -15.336 1.00 96.50 73 ARG A C 1
ATOM 547 O O . ARG A 1 73 ? 0.866 -2.373 -14.619 1.00 96.50 73 ARG A O 1
ATOM 554 N N . ALA A 1 74 ? 2.840 -3.279 -15.160 1.00 96.75 74 ALA A N 1
ATOM 555 C CA . ALA A 1 74 ? 2.864 -4.197 -14.026 1.00 96.75 74 ALA A CA 1
ATOM 556 C C . ALA A 1 74 ? 2.963 -3.434 -12.696 1.00 96.75 74 ALA A C 1
ATOM 558 O O . ALA A 1 74 ? 2.216 -3.748 -11.772 1.00 96.75 74 ALA A O 1
ATOM 559 N N . ALA A 1 75 ? 3.797 -2.391 -12.626 1.00 95.38 75 ALA A N 1
ATOM 560 C CA . ALA A 1 75 ? 3.896 -1.535 -11.445 1.00 95.38 75 ALA A CA 1
ATOM 561 C C . ALA A 1 75 ? 2.564 -0.839 -11.109 1.00 95.38 75 ALA A C 1
ATOM 563 O O . ALA A 1 75 ? 2.164 -0.833 -9.946 1.00 95.38 75 ALA A O 1
ATOM 564 N N . VAL A 1 76 ? 1.836 -0.333 -12.116 1.00 97.75 76 VAL A N 1
ATOM 565 C CA . VAL A 1 76 ? 0.491 0.245 -11.919 1.00 97.75 76 VAL A CA 1
ATOM 566 C C . VAL A 1 76 ? -0.476 -0.781 -11.330 1.00 97.75 76 VAL A C 1
ATOM 568 O O . VAL A 1 76 ? -1.112 -0.493 -10.322 1.00 97.75 76 VAL A O 1
ATOM 571 N N . ARG A 1 77 ? -0.538 -1.998 -11.890 1.00 97.62 77 ARG A N 1
ATOM 572 C CA . ARG A 1 77 ? -1.429 -3.059 -11.382 1.00 97.62 77 ARG A CA 1
ATOM 573 C C . ARG A 1 77 ? -1.141 -3.425 -9.926 1.00 97.62 77 ARG A C 1
ATOM 575 O O . ARG A 1 77 ? -2.065 -3.664 -9.158 1.00 97.62 77 ARG A O 1
ATOM 582 N N . VAL A 1 78 ? 0.135 -3.463 -9.538 1.00 98.06 78 VAL A N 1
ATOM 583 C CA . VAL A 1 78 ? 0.527 -3.717 -8.142 1.00 98.06 78 VAL A CA 1
ATOM 584 C C . VAL A 1 78 ? 0.089 -2.566 -7.235 1.00 98.06 78 VAL A C 1
ATOM 586 O O . VAL A 1 78 ? -0.426 -2.807 -6.146 1.00 98.06 78 VAL A O 1
ATOM 589 N N . ALA A 1 79 ? 0.267 -1.318 -7.670 1.00 96.19 79 ALA A N 1
ATOM 590 C CA . ALA A 1 79 ? -0.151 -0.156 -6.893 1.00 96.19 79 ALA A CA 1
ATOM 591 C C . ALA A 1 79 ? -1.681 -0.086 -6.719 1.00 96.19 79 ALA A C 1
ATOM 593 O O . ALA A 1 79 ? -2.150 0.227 -5.627 1.00 96.19 79 ALA A O 1
ATOM 594 N N . GLU A 1 80 ? -2.446 -0.442 -7.752 1.00 96.69 80 GLU A N 1
ATOM 595 C CA . GLU A 1 80 ? -3.910 -0.558 -7.699 1.00 96.69 80 GLU A CA 1
ATOM 596 C C . GLU A 1 80 ? -4.356 -1.665 -6.740 1.00 96.69 80 GLU A C 1
ATOM 598 O O . GLU A 1 80 ? -5.152 -1.405 -5.844 1.00 96.69 80 GLU A O 1
ATOM 603 N N . ALA A 1 81 ? -3.761 -2.859 -6.825 1.00 97.50 81 ALA A N 1
ATOM 604 C CA . ALA A 1 81 ? -4.068 -3.950 -5.898 1.00 97.50 81 ALA A CA 1
ATOM 605 C C . ALA A 1 81 ? -3.791 -3.573 -4.428 1.00 97.50 81 ALA A C 1
ATOM 607 O O . ALA A 1 81 ? -4.536 -3.959 -3.525 1.00 97.50 81 ALA A O 1
ATOM 608 N N . ASN A 1 82 ? -2.743 -2.782 -4.172 1.00 96.50 82 ASN A N 1
ATOM 609 C CA . ASN A 1 82 ? -2.464 -2.256 -2.835 1.00 96.50 82 ASN A CA 1
ATOM 610 C C . ASN A 1 82 ? -3.529 -1.249 -2.370 1.00 96.50 82 ASN A C 1
ATOM 612 O O . ASN A 1 82 ? -3.857 -1.215 -1.182 1.00 96.50 82 ASN A O 1
ATOM 616 N N . ALA A 1 83 ? -4.065 -0.430 -3.280 1.00 96.62 83 ALA A N 1
ATOM 617 C CA . ALA A 1 83 ? -5.161 0.486 -2.973 1.00 96.62 83 ALA A CA 1
ATOM 618 C C . ALA A 1 83 ? -6.444 -0.288 -2.629 1.00 96.62 83 ALA A C 1
ATOM 620 O O . ALA A 1 83 ? -7.033 -0.031 -1.579 1.00 96.62 83 ALA A O 1
ATOM 621 N N . ASP A 1 84 ? -6.797 -1.306 -3.418 1.00 97.00 84 ASP A N 1
ATOM 622 C CA . ASP A 1 84 ? -7.946 -2.184 -3.155 1.00 97.00 84 ASP A CA 1
ATOM 623 C C . ASP A 1 84 ? -7.827 -2.878 -1.787 1.00 97.00 84 ASP A C 1
ATOM 625 O O . ASP A 1 84 ? -8.782 -2.953 -1.006 1.00 97.00 84 ASP A O 1
ATOM 629 N N . GLN A 1 85 ? -6.623 -3.349 -1.440 1.00 98.06 85 GLN A N 1
ATOM 630 C CA . GLN A 1 85 ? -6.354 -3.924 -0.123 1.00 98.06 85 GLN A CA 1
ATOM 631 C C . GLN A 1 85 ? -6.566 -2.901 1.007 1.00 98.06 85 GLN A C 1
ATOM 633 O O . GLN A 1 85 ? -7.125 -3.249 2.052 1.00 98.06 85 GLN A O 1
ATOM 638 N N . ALA A 1 86 ? -6.145 -1.646 0.825 1.00 96.12 86 ALA A N 1
ATOM 639 C CA . ALA A 1 86 ? -6.364 -0.587 1.810 1.00 96.12 86 ALA A CA 1
ATOM 640 C C . ALA A 1 86 ? -7.860 -0.250 1.971 1.00 96.12 86 ALA A C 1
ATOM 642 O O . ALA A 1 86 ? -8.329 -0.039 3.093 1.00 96.12 86 ALA A O 1
ATOM 643 N N . GLU A 1 87 ? -8.645 -0.278 0.891 1.00 97.94 87 GLU A N 1
ATOM 644 C CA . GLU A 1 87 ? -10.105 -0.131 0.963 1.00 97.94 87 GLU A CA 1
ATOM 645 C C . GLU A 1 87 ? -10.757 -1.269 1.758 1.00 97.94 87 GLU A C 1
ATOM 647 O O . GLU A 1 87 ? -11.582 -1.024 2.649 1.00 97.94 87 GLU A O 1
ATOM 652 N N . ALA A 1 88 ? -10.337 -2.515 1.523 1.00 97.75 88 ALA A N 1
ATOM 653 C CA . ALA A 1 88 ? -10.798 -3.661 2.301 1.00 97.75 88 ALA A CA 1
ATOM 654 C C . ALA A 1 88 ? -10.490 -3.491 3.804 1.00 97.75 88 ALA A C 1
ATOM 656 O O . ALA A 1 88 ? -11.331 -3.788 4.655 1.00 97.75 88 ALA A O 1
ATOM 657 N N . GLN A 1 89 ? -9.333 -2.928 4.161 1.00 97.31 89 GLN A N 1
ATOM 658 C CA . GLN A 1 89 ? -9.002 -2.627 5.558 1.00 97.31 89 GLN A CA 1
ATOM 659 C C . GLN A 1 89 ? -9.894 -1.532 6.161 1.00 97.31 89 GLN A C 1
ATOM 661 O O . GLN A 1 89 ? -10.309 -1.649 7.317 1.00 97.31 89 GLN A O 1
ATOM 666 N N . ILE A 1 90 ? -10.246 -0.497 5.391 1.00 98.19 90 ILE A N 1
ATOM 667 C CA . ILE A 1 90 ? -11.189 0.544 5.830 1.00 98.19 90 ILE A CA 1
ATOM 668 C C . ILE A 1 90 ? -12.565 -0.057 6.104 1.00 98.19 90 ILE A C 1
ATOM 670 O O . ILE A 1 90 ? -13.166 0.253 7.135 1.00 98.19 90 ILE A O 1
ATOM 674 N N . THR A 1 91 ? -13.069 -0.912 5.209 1.00 98.19 91 THR A N 1
ATOM 675 C CA . THR A 1 91 ? -14.382 -1.550 5.396 1.00 98.19 91 THR A CA 1
ATOM 676 C C . THR A 1 91 ? -14.406 -2.426 6.648 1.00 98.19 91 THR A C 1
ATOM 678 O O . THR A 1 91 ? -15.330 -2.304 7.454 1.00 98.19 91 THR A O 1
ATOM 681 N N . LEU A 1 92 ? -13.357 -3.221 6.885 1.00 98.31 92 LEU A N 1
ATOM 682 C CA . LEU A 1 92 ? -13.206 -4.014 8.106 1.00 98.31 92 LEU A CA 1
ATOM 683 C C . LEU A 1 92 ? -13.185 -3.134 9.368 1.00 98.31 92 LEU A C 1
ATOM 685 O O . LEU A 1 92 ? -13.951 -3.383 10.299 1.00 98.31 92 LEU A O 1
ATOM 689 N N . ALA A 1 93 ? -12.358 -2.084 9.393 1.00 96.75 93 ALA A N 1
ATOM 690 C CA . ALA A 1 93 ? -12.248 -1.177 10.539 1.00 96.75 93 ALA A CA 1
ATOM 691 C C . ALA A 1 93 ? -13.561 -0.421 10.815 1.00 96.75 93 ALA A C 1
ATOM 693 O O . ALA A 1 93 ? -13.937 -0.206 11.968 1.00 96.75 93 ALA A O 1
ATOM 694 N N . ALA A 1 94 ? -14.294 -0.043 9.764 1.00 98.12 94 ALA A N 1
ATOM 695 C CA . ALA A 1 94 ? -15.597 0.601 9.890 1.00 98.12 94 ALA A CA 1
ATOM 696 C C . ALA A 1 94 ? -16.656 -0.349 10.474 1.00 98.12 94 ALA A C 1
ATOM 698 O O . ALA A 1 94 ? -17.458 0.068 11.313 1.00 98.12 94 ALA A O 1
ATOM 699 N N . LEU A 1 95 ? -16.651 -1.624 10.070 1.00 98.31 95 LEU A N 1
ATOM 700 C CA . LEU A 1 95 ? -17.536 -2.644 10.635 1.00 98.31 95 LEU A CA 1
ATOM 701 C C . LEU A 1 95 ? -17.196 -2.951 12.099 1.00 98.31 95 LEU A C 1
ATOM 703 O O . LEU A 1 95 ? -18.114 -3.069 12.912 1.00 98.31 95 LEU A O 1
ATOM 707 N N . GLU A 1 96 ? -15.908 -3.031 12.453 1.00 96.69 96 GLU A N 1
ATOM 708 C CA . GLU A 1 96 ? -15.457 -3.193 13.844 1.00 96.69 96 GLU A CA 1
ATOM 709 C C . GLU A 1 96 ? -15.951 -2.031 14.714 1.00 96.69 96 GLU A C 1
ATOM 711 O O . GLU A 1 96 ? -16.588 -2.258 15.745 1.00 96.69 96 GLU A O 1
ATOM 716 N N . LEU A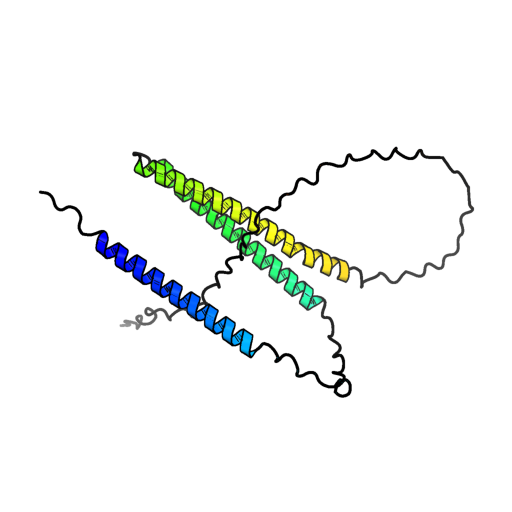 1 97 ? -15.752 -0.789 14.257 1.00 96.00 97 LEU A N 1
ATOM 717 C CA . LEU A 1 97 ? -16.250 0.402 14.944 1.00 96.00 97 LEU A CA 1
ATOM 718 C C . LEU A 1 97 ? -17.773 0.352 15.115 1.00 96.00 97 LEU A C 1
ATOM 720 O O . LEU A 1 97 ? -18.267 0.551 16.222 1.00 96.00 97 LEU A O 1
ATOM 724 N N . LYS A 1 98 ? -18.517 0.033 14.047 1.00 96.62 98 LYS A N 1
ATOM 725 C CA . LYS A 1 98 ? -19.983 -0.083 14.091 1.00 96.62 98 LYS A CA 1
ATOM 726 C C . LYS A 1 98 ? -20.430 -1.122 15.125 1.00 96.62 98 LYS A C 1
ATOM 728 O O . LYS A 1 98 ? -21.333 -0.849 15.915 1.00 96.62 98 LYS A O 1
ATOM 733 N N . ARG A 1 99 ? -19.781 -2.290 15.158 1.00 96.06 99 ARG A N 1
ATOM 734 C CA . ARG A 1 99 ? -20.066 -3.352 16.134 1.00 96.06 99 ARG A CA 1
ATOM 735 C C . ARG A 1 99 ? -19.803 -2.889 17.567 1.00 96.06 99 ARG A C 1
ATOM 737 O O . ARG A 1 99 ? -20.660 -3.099 18.418 1.00 96.06 99 ARG A O 1
ATOM 744 N N . LEU A 1 100 ? -18.666 -2.246 17.833 1.00 95.31 100 LEU A N 1
ATOM 745 C CA . LEU A 1 100 ? -18.323 -1.748 19.171 1.00 95.31 100 LEU A CA 1
ATOM 746 C C . LEU A 1 100 ? -19.291 -0.657 19.637 1.00 95.31 100 LEU A C 1
ATOM 748 O O . LEU A 1 100 ? -19.742 -0.692 20.778 1.00 95.31 100 LEU A O 1
ATOM 752 N N . THR A 1 101 ? -19.690 0.253 18.743 1.00 94.00 101 THR A N 1
ATOM 753 C CA . THR A 1 101 ? -20.696 1.274 19.072 1.00 94.00 101 THR A CA 1
ATOM 754 C C . THR A 1 101 ? -22.070 0.680 19.383 1.00 94.00 101 THR A C 1
ATOM 756 O O . THR A 1 101 ? -22.780 1.220 20.223 1.00 94.00 101 THR A O 1
ATOM 759 N N . ALA A 1 102 ? -22.442 -0.440 18.752 1.00 93.81 102 ALA A N 1
ATOM 760 C CA . ALA A 1 102 ? -23.726 -1.101 18.988 1.00 93.81 102 ALA A CA 1
ATOM 761 C C . ALA A 1 102 ? -23.777 -1.880 20.314 1.00 93.81 102 ALA A C 1
ATOM 763 O O . ALA A 1 102 ? -24.849 -2.035 20.888 1.00 93.81 102 ALA A O 1
ATOM 764 N N . LEU A 1 103 ? -22.635 -2.372 20.802 1.00 92.69 103 LEU A N 1
ATOM 765 C CA . LEU A 1 103 ? -22.541 -3.136 22.053 1.00 92.69 103 LEU A CA 1
ATOM 766 C C . LEU A 1 103 ? -22.469 -2.252 23.311 1.00 92.69 103 LEU A C 1
ATOM 768 O O . LEU A 1 103 ? -22.434 -2.778 24.419 1.00 92.69 103 LEU A O 1
ATOM 772 N N . GLY A 1 104 ? -22.384 -0.931 23.154 1.00 78.50 104 GLY A N 1
ATOM 773 C CA . GLY A 1 104 ? -21.899 -0.031 24.195 1.00 78.50 104 GLY A CA 1
ATOM 774 C C . GLY A 1 104 ? -22.690 -0.053 25.505 1.00 78.50 104 GLY A C 1
ATOM 775 O O . GLY A 1 104 ? -23.811 0.443 25.534 1.00 78.50 104 GLY A O 1
ATOM 776 N N . GLN A 1 105 ? -22.040 -0.502 26.592 1.00 61.41 105 GLN A N 1
ATOM 777 C CA . GLN A 1 105 ? -22.213 -0.013 27.971 1.00 61.41 105 GLN A CA 1
ATOM 778 C C . GLN A 1 105 ? -20.886 -0.157 28.757 1.00 61.41 105 GLN A C 1
ATOM 780 O O . GLN A 1 105 ? -20.340 -1.253 28.862 1.00 61.41 105 GLN A O 1
ATOM 785 N N . GLY A 1 106 ? -20.369 0.947 29.321 1.00 73.25 106 GLY A N 1
ATOM 786 C CA . GLY A 1 106 ? -19.222 0.974 30.252 1.00 73.25 106 GLY A CA 1
ATOM 787 C C . GLY A 1 106 ? -17.950 1.673 29.738 1.00 73.25 106 GLY A C 1
ATOM 788 O O . GLY A 1 106 ? -17.691 1.725 28.541 1.00 73.25 106 GLY A O 1
ATOM 789 N N . ALA A 1 107 ? -17.119 2.183 30.657 1.00 72.56 107 ALA A N 1
ATOM 790 C CA . ALA A 1 107 ? -15.889 2.931 30.341 1.00 72.56 107 ALA A CA 1
ATOM 791 C C . ALA A 1 107 ? -14.834 2.109 29.569 1.00 72.56 107 ALA A C 1
ATOM 793 O O . ALA A 1 107 ? -14.080 2.653 28.766 1.00 72.56 107 ALA A O 1
ATOM 794 N N . ALA A 1 108 ? -14.804 0.783 29.755 1.00 71.69 108 ALA A N 1
ATOM 795 C CA . ALA A 1 108 ? -13.949 -0.100 28.956 1.00 71.69 108 ALA A CA 1
ATOM 796 C C . ALA A 1 108 ? -14.337 -0.086 27.463 1.00 71.69 108 ALA A C 1
ATOM 798 O O . ALA A 1 108 ? -13.461 -0.146 26.604 1.00 71.69 108 ALA A O 1
ATOM 799 N N . ALA A 1 109 ? -15.629 0.078 27.150 1.00 85.12 109 ALA A N 1
ATOM 800 C CA . ALA A 1 109 ? -16.112 0.158 25.774 1.00 85.12 109 ALA A CA 1
ATOM 801 C C . ALA A 1 109 ? -15.724 1.481 25.091 1.00 85.12 109 ALA A C 1
ATOM 803 O O . ALA A 1 109 ? -15.525 1.504 23.879 1.00 85.12 109 ALA A O 1
ATOM 804 N N . GLU A 1 110 ? -15.568 2.572 25.846 1.00 92.50 110 GLU A N 1
ATOM 805 C CA . GLU A 1 110 ? -15.163 3.875 25.301 1.00 92.50 110 GLU A CA 1
ATOM 806 C C . GLU A 1 110 ? -13.728 3.842 24.760 1.00 92.50 110 GLU A C 1
ATOM 808 O O . GLU A 1 110 ? -13.481 4.233 23.618 1.00 92.50 110 GLU A O 1
ATOM 813 N N . ILE A 1 111 ? -12.798 3.265 25.529 1.00 94.25 111 ILE A N 1
ATOM 814 C CA . ILE A 1 111 ? -11.398 3.105 25.107 1.00 94.25 111 ILE A CA 1
ATOM 815 C C . ILE A 1 111 ? -11.306 2.265 23.825 1.00 94.25 111 ILE A C 1
ATOM 817 O O . ILE A 1 111 ? -10.523 2.579 22.925 1.00 94.25 111 ILE A O 1
ATOM 821 N N . ASP A 1 112 ? -12.098 1.199 23.717 1.00 94.44 112 ASP A N 1
ATOM 822 C CA . ASP A 1 112 ? -12.086 0.337 22.535 1.00 94.44 112 ASP A CA 1
ATOM 823 C C . ASP A 1 112 ? -12.712 1.015 21.309 1.00 94.44 112 ASP A C 1
ATOM 825 O O . ASP A 1 112 ? -12.186 0.878 20.200 1.00 94.44 112 ASP A O 1
ATOM 829 N N . VAL A 1 113 ? -13.764 1.820 21.494 1.00 95.69 113 VAL A N 1
ATOM 830 C CA . VAL A 1 113 ? -14.318 2.674 20.431 1.00 95.69 113 VAL A CA 1
ATOM 831 C C . VAL A 1 113 ? -13.265 3.662 19.925 1.00 95.69 113 VAL A C 1
ATOM 833 O O . VAL A 1 113 ? -13.107 3.817 18.712 1.00 95.69 113 VAL A O 1
ATOM 836 N N . ASP A 1 114 ? -12.493 4.288 20.812 1.00 95.56 114 ASP A N 1
ATOM 837 C CA . ASP A 1 114 ? -11.441 5.229 20.417 1.00 95.56 114 ASP A CA 1
ATOM 838 C C . ASP A 1 114 ? -10.269 4.548 19.702 1.00 95.56 114 ASP A C 1
ATOM 840 O O . ASP A 1 114 ? -9.747 5.070 18.707 1.00 95.56 114 ASP A O 1
ATOM 844 N N . ARG A 1 115 ? -9.896 3.334 20.119 1.00 96.19 115 ARG A N 1
ATOM 845 C CA . ARG A 1 115 ? -8.933 2.509 19.371 1.00 96.19 115 ARG A CA 1
ATOM 846 C C . ARG A 1 115 ? -9.452 2.176 17.975 1.00 96.19 115 ARG A C 1
ATOM 848 O O . ARG A 1 115 ? -8.704 2.325 17.011 1.00 96.19 115 ARG A O 1
ATOM 855 N N . ALA A 1 116 ? -10.715 1.773 17.841 1.00 96.25 116 ALA A N 1
ATOM 856 C CA . ALA A 1 116 ? -11.317 1.460 16.545 1.00 96.25 116 ALA A CA 1
ATOM 857 C C . ALA A 1 116 ? -11.398 2.694 15.629 1.00 96.25 116 ALA A C 1
ATOM 859 O O . ALA A 1 116 ? -11.071 2.611 14.444 1.00 96.25 116 ALA A O 1
ATOM 860 N N . ARG A 1 117 ? -11.732 3.870 16.179 1.00 97.56 117 ARG A N 1
ATOM 861 C CA . ARG A 1 117 ? -11.669 5.154 15.455 1.00 97.56 117 ARG A CA 1
ATOM 862 C C . ARG A 1 117 ? -10.259 5.463 14.970 1.00 97.56 117 ARG A C 1
ATOM 864 O O . ARG A 1 117 ? -10.086 5.864 13.821 1.00 97.56 117 ARG A O 1
ATOM 871 N N . THR A 1 118 ? -9.262 5.248 15.824 1.00 98.38 118 THR A N 1
ATOM 872 C CA . THR A 1 118 ? -7.854 5.466 15.475 1.00 98.38 118 THR A CA 1
ATOM 873 C C . THR A 1 118 ? -7.423 4.531 14.347 1.00 98.38 118 THR A C 1
ATOM 875 O O . THR A 1 118 ? -6.863 4.997 13.361 1.00 98.38 118 THR A O 1
ATOM 878 N N . ARG A 1 119 ? -7.761 3.235 14.423 1.00 97.75 119 ARG A N 1
ATOM 879 C CA . ARG A 1 119 ? -7.487 2.266 13.346 1.00 97.75 119 ARG A CA 1
ATOM 880 C C . ARG A 1 119 ? -8.139 2.670 12.025 1.00 97.75 119 ARG A C 1
ATOM 882 O O . ARG A 1 119 ? -7.480 2.635 10.992 1.00 97.75 119 ARG A O 1
ATOM 889 N N . LEU A 1 120 ? -9.403 3.098 12.056 1.00 98.19 120 LEU A N 1
ATOM 890 C CA . LEU A 1 120 ? -10.105 3.583 10.867 1.00 98.19 120 LEU A CA 1
ATOM 891 C C . LEU A 1 120 ? -9.428 4.827 10.271 1.00 98.19 120 LEU A C 1
ATOM 893 O O . LEU A 1 120 ? -9.310 4.942 9.052 1.00 98.19 120 LEU A O 1
ATOM 897 N N . ALA A 1 121 ? -8.977 5.758 11.114 1.00 98.25 121 ALA A N 1
ATOM 898 C CA . ALA A 1 121 ? -8.253 6.944 10.668 1.00 98.25 121 ALA A CA 1
ATOM 899 C C . ALA A 1 121 ? -6.906 6.583 10.020 1.00 98.25 121 ALA A C 1
ATOM 901 O O . ALA A 1 121 ? -6.590 7.111 8.954 1.00 98.25 121 ALA A O 1
ATOM 902 N N . THR A 1 122 ? -6.148 5.655 10.612 1.00 98.00 122 THR A N 1
ATOM 903 C CA . THR A 1 122 ? -4.897 5.143 10.035 1.00 98.00 122 THR A CA 1
ATOM 904 C C . THR A 1 122 ? -5.141 4.462 8.690 1.00 98.00 122 THR A C 1
ATOM 906 O O . THR A 1 122 ? -4.503 4.839 7.713 1.00 98.00 122 THR A O 1
ATOM 909 N N . ALA A 1 123 ? -6.131 3.567 8.592 1.00 96.94 123 ALA A N 1
ATOM 910 C CA . ALA A 1 123 ? -6.464 2.882 7.340 1.00 96.94 123 ALA A CA 1
ATOM 911 C C . ALA A 1 123 ? -6.840 3.864 6.212 1.00 96.94 123 ALA A C 1
ATOM 913 O O . ALA A 1 123 ? -6.432 3.697 5.065 1.00 96.94 123 ALA A O 1
ATOM 914 N N . ARG A 1 124 ? -7.562 4.947 6.534 1.00 98.19 124 ARG A N 1
ATOM 915 C CA . ARG A 1 124 ? -7.863 6.025 5.573 1.00 98.19 124 ARG A CA 1
ATOM 916 C C . ARG A 1 124 ? -6.620 6.785 5.121 1.00 98.19 124 ARG A C 1
ATOM 918 O O . ARG A 1 124 ? -6.518 7.142 3.950 1.00 98.19 124 ARG A O 1
ATOM 925 N N . ALA A 1 125 ? -5.691 7.051 6.036 1.00 98.06 125 ALA A N 1
ATOM 926 C CA . ALA A 1 125 ? -4.426 7.689 5.689 1.00 98.06 125 ALA A CA 1
ATOM 927 C C . ALA A 1 125 ? -3.573 6.787 4.782 1.00 98.06 125 ALA A C 1
ATOM 929 O O . ALA A 1 125 ? -2.954 7.282 3.839 1.00 98.06 125 ALA A O 1
ATOM 930 N N . ASP A 1 126 ? -3.580 5.476 5.032 1.00 96.75 126 ASP A N 1
ATOM 931 C CA . ASP A 1 126 ? -2.866 4.499 4.213 1.00 96.75 126 ASP A CA 1
ATOM 932 C C . ASP A 1 126 ? -3.478 4.367 2.814 1.00 96.75 126 ASP A C 1
ATOM 934 O O . ASP A 1 126 ? -2.726 4.405 1.842 1.00 96.75 126 ASP A O 1
ATOM 938 N N . LEU A 1 127 ? -4.811 4.365 2.675 1.00 97.88 127 LEU A N 1
ATOM 939 C CA . LEU A 1 127 ? -5.464 4.446 1.359 1.00 97.88 127 LEU A CA 1
ATOM 940 C C . LEU A 1 127 ? -5.004 5.684 0.577 1.00 97.88 127 LEU A C 1
ATOM 942 O O . LEU A 1 127 ? -4.668 5.580 -0.600 1.00 97.88 127 LEU A O 1
ATOM 946 N N . GLY A 1 128 ? -4.928 6.849 1.230 1.00 97.38 128 GLY A N 1
ATOM 947 C CA . GLY A 1 128 ? -4.416 8.067 0.597 1.00 97.38 128 GLY A CA 1
ATOM 948 C C . GLY A 1 128 ? -2.965 7.930 0.116 1.00 97.38 128 GLY A C 1
ATOM 949 O O . GLY A 1 128 ? -2.619 8.428 -0.955 1.00 97.38 128 GLY A O 1
ATOM 950 N N . ARG A 1 129 ? -2.118 7.218 0.873 1.00 97.75 129 ARG A N 1
ATOM 951 C CA . ARG A 1 129 ? -0.735 6.912 0.470 1.00 97.75 129 ARG A CA 1
ATOM 952 C C . ARG A 1 129 ? -0.695 5.943 -0.716 1.00 97.75 129 ARG A C 1
ATOM 954 O O . ARG A 1 129 ? 0.078 6.176 -1.641 1.00 97.75 129 ARG A O 1
ATOM 961 N N . CYS A 1 130 ? -1.516 4.893 -0.707 1.00 96.50 130 CYS A N 1
ATOM 962 C CA . CYS A 1 130 ? -1.618 3.929 -1.804 1.00 96.50 130 CYS A CA 1
ATOM 963 C C . CYS A 1 130 ? -2.127 4.585 -3.093 1.00 96.50 130 CYS A C 1
ATOM 965 O O . CYS A 1 130 ? -1.537 4.367 -4.147 1.00 96.50 130 CYS A O 1
ATOM 967 N N . GLY A 1 131 ? -3.143 5.450 -3.002 1.00 97.25 131 GLY A N 1
ATOM 968 C CA . GLY A 1 131 ? -3.650 6.219 -4.142 1.00 97.25 131 GLY A CA 1
ATOM 969 C C . GLY A 1 131 ? -2.572 7.104 -4.770 1.00 97.25 131 GLY A C 1
ATOM 970 O O . GLY A 1 131 ? -2.343 7.033 -5.973 1.00 97.25 131 GLY A O 1
ATOM 971 N N . ALA A 1 132 ? -1.818 7.845 -3.951 1.00 97.38 132 ALA A N 1
ATOM 972 C CA . ALA A 1 132 ? -0.691 8.638 -4.446 1.00 97.38 132 ALA A CA 1
ATOM 973 C C . ALA A 1 132 ? 0.405 7.773 -5.104 1.00 97.38 132 ALA A C 1
ATOM 975 O O . ALA A 1 132 ? 0.983 8.179 -6.109 1.00 97.38 132 ALA A O 1
ATOM 976 N N . GLY A 1 133 ? 0.672 6.575 -4.571 1.00 95.44 133 GLY A N 1
ATOM 977 C CA . GLY A 1 133 ? 1.606 5.620 -5.177 1.00 95.44 133 GLY A CA 1
ATOM 978 C C . GLY A 1 133 ? 1.120 5.068 -6.522 1.00 95.44 133 GLY A C 1
ATOM 979 O O . GLY A 1 133 ? 1.925 4.882 -7.433 1.00 95.44 133 GLY A O 1
ATOM 980 N N . ALA A 1 134 ? -0.189 4.850 -6.682 1.00 96.69 134 ALA A N 1
ATOM 981 C CA . ALA A 1 134 ? -0.781 4.456 -7.959 1.00 96.69 134 ALA A CA 1
ATOM 982 C C . ALA A 1 134 ? -0.685 5.579 -9.002 1.00 96.69 134 ALA A C 1
ATOM 984 O O . ALA A 1 134 ? -0.329 5.317 -10.152 1.00 96.69 134 ALA A O 1
ATOM 985 N N . ASP A 1 135 ? -0.918 6.829 -8.600 1.00 96.06 135 ASP A N 1
ATOM 986 C CA . ASP A 1 135 ? -0.737 7.994 -9.471 1.00 96.06 135 ASP A CA 1
ATOM 987 C C . ASP A 1 135 ? 0.730 8.167 -9.899 1.00 96.06 135 ASP A C 1
ATOM 989 O O . ASP A 1 135 ? 1.013 8.400 -11.077 1.00 96.06 135 ASP A O 1
ATOM 993 N N . GLU A 1 136 ? 1.677 7.985 -8.974 1.00 96.44 136 GLU A N 1
ATOM 994 C CA . GLU A 1 136 ? 3.114 8.002 -9.272 1.00 96.44 136 GLU A CA 1
ATOM 995 C C . GLU A 1 136 ? 3.502 6.880 -10.248 1.00 96.44 136 GLU A C 1
ATOM 997 O O . GLU A 1 136 ? 4.231 7.129 -11.207 1.00 96.44 136 GLU A O 1
ATOM 1002 N N . ALA A 1 137 ? 2.954 5.671 -10.080 1.00 95.00 137 ALA A N 1
ATOM 1003 C CA . ALA A 1 137 ? 3.186 4.546 -10.987 1.00 95.00 137 ALA A CA 1
ATOM 1004 C C . ALA A 1 137 ? 2.586 4.759 -12.392 1.00 95.00 137 ALA A C 1
ATOM 1006 O O . ALA A 1 137 ? 3.086 4.200 -13.369 1.00 95.00 137 ALA A O 1
ATOM 1007 N N . ARG A 1 138 ? 1.541 5.586 -12.531 1.00 96.25 138 ARG A N 1
ATOM 1008 C CA . ARG A 1 138 ? 0.929 5.924 -13.832 1.00 96.25 138 ARG A CA 1
ATOM 1009 C C . ARG A 1 138 ? 1.759 6.925 -14.639 1.00 96.25 138 ARG A C 1
ATOM 1011 O O . ARG A 1 138 ? 1.711 6.896 -15.870 1.00 96.25 138 ARG A O 1
ATOM 1018 N N . ALA A 1 139 ? 2.551 7.770 -13.979 1.00 96.88 139 ALA A N 1
ATOM 1019 C CA . ALA A 1 139 ? 3.417 8.748 -14.637 1.00 96.88 139 ALA A CA 1
ATOM 102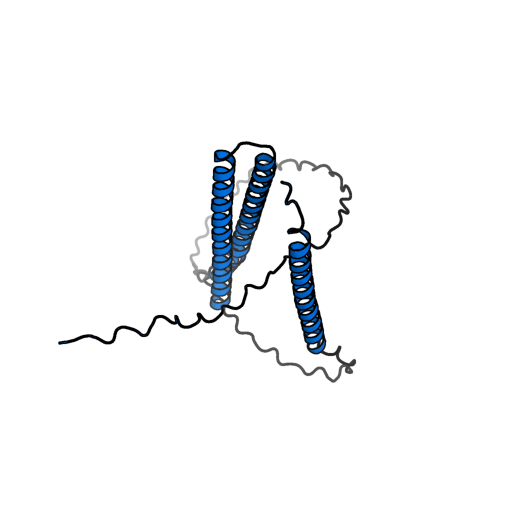0 C C . ALA A 1 139 ? 4.410 8.135 -15.657 1.00 96.88 139 ALA A C 1
ATOM 1022 O O . ALA A 1 139 ? 4.437 8.614 -16.795 1.00 96.88 139 ALA A O 1
ATOM 1023 N N . PRO A 1 140 ? 5.183 7.070 -15.346 1.00 93.81 140 PRO A N 1
ATOM 1024 C CA . PRO A 1 140 ? 6.086 6.455 -16.319 1.00 93.81 140 PRO A CA 1
ATOM 1025 C C . PRO A 1 140 ? 5.339 5.799 -17.486 1.00 93.81 140 PRO A C 1
ATOM 1027 O O . PRO A 1 140 ? 5.808 5.883 -18.616 1.00 93.81 140 PRO A O 1
ATOM 1030 N N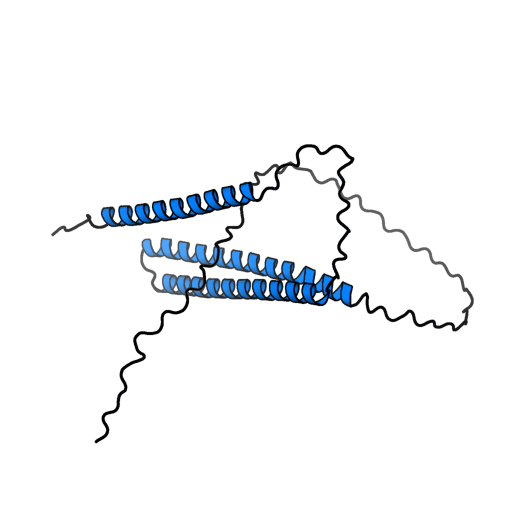 . VAL A 1 141 ? 4.150 5.220 -17.267 1.00 95.81 141 VAL A N 1
ATOM 1031 C CA . VAL A 1 141 ? 3.326 4.677 -18.366 1.00 95.81 141 VAL A CA 1
ATOM 1032 C C . VAL A 1 141 ? 2.914 5.792 -19.331 1.00 95.81 141 VAL A C 1
ATOM 1034 O O . VAL A 1 141 ? 3.002 5.619 -20.548 1.00 95.81 141 VAL A O 1
ATOM 1037 N N . ALA A 1 142 ? 2.514 6.957 -18.812 1.00 94.25 142 ALA A N 1
ATOM 1038 C CA . ALA A 1 142 ? 2.202 8.129 -19.631 1.00 94.25 142 ALA A CA 1
ATOM 1039 C C . ALA A 1 142 ? 3.439 8.646 -20.389 1.00 94.25 142 ALA A C 1
ATOM 1041 O O . ALA A 1 142 ? 3.344 8.991 -21.565 1.00 94.25 142 ALA A O 1
ATOM 1042 N N . GLN A 1 143 ? 4.613 8.647 -19.752 1.00 93.25 143 GLN A N 1
ATOM 1043 C CA . GLN A 1 143 ? 5.862 9.071 -20.385 1.00 93.25 143 GLN A CA 1
ATOM 1044 C C . GLN A 1 143 ? 6.305 8.119 -21.508 1.00 93.25 143 GLN A C 1
ATOM 1046 O O . GLN A 1 143 ? 6.641 8.590 -22.593 1.00 93.25 143 GLN A O 1
ATOM 1051 N N . VAL A 1 144 ? 6.275 6.800 -21.277 1.00 92.56 144 VAL A N 1
ATOM 1052 C CA . VAL A 1 144 ? 6.667 5.781 -22.270 1.00 92.56 144 VAL A CA 1
ATOM 1053 C C . VAL A 1 144 ? 5.662 5.715 -23.419 1.00 92.56 144 VAL A C 1
ATOM 1055 O O . VAL A 1 144 ? 6.042 5.623 -24.583 1.00 92.56 144 VAL A O 1
ATOM 1058 N N . SER A 1 145 ? 4.364 5.819 -23.128 1.00 91.00 145 SER A N 1
ATOM 1059 C CA . SER A 1 145 ? 3.351 5.874 -24.188 1.00 91.00 145 SER A CA 1
ATOM 1060 C C . SER A 1 145 ? 3.500 7.134 -25.048 1.00 91.00 145 SER A C 1
ATOM 1062 O O . SER A 1 145 ? 3.491 7.034 -26.275 1.00 91.00 145 SER A O 1
ATOM 1064 N N . ALA A 1 146 ? 3.743 8.300 -24.440 1.00 91.56 146 ALA A N 1
ATOM 1065 C CA . ALA A 1 146 ? 4.012 9.532 -25.178 1.00 91.56 146 ALA A CA 1
ATOM 1066 C C . ALA A 1 146 ? 5.300 9.452 -26.017 1.00 91.56 146 ALA A C 1
ATOM 1068 O O . ALA A 1 146 ? 5.303 9.895 -27.167 1.00 91.56 146 ALA A O 1
ATOM 1069 N N . SER A 1 147 ? 6.380 8.862 -25.489 1.00 89.38 147 SER A N 1
ATOM 1070 C CA . SER A 1 147 ? 7.628 8.692 -26.245 1.00 89.38 147 SER A CA 1
ATOM 1071 C C . SER A 1 147 ? 7.486 7.693 -27.395 1.00 89.38 147 SER A C 1
ATOM 1073 O O . SER A 1 147 ? 8.060 7.932 -28.454 1.00 89.38 147 SER A O 1
ATOM 1075 N N . SER A 1 148 ? 6.675 6.642 -27.227 1.00 87.50 148 SER A N 1
ATOM 1076 C CA . SER A 1 148 ? 6.356 5.673 -28.286 1.00 87.50 148 SER A CA 1
ATOM 1077 C C . SER A 1 148 ? 5.439 6.227 -29.388 1.00 87.50 148 SER A C 1
ATOM 1079 O O . SER A 1 148 ? 5.441 5.695 -30.496 1.00 87.50 148 SER A O 1
ATOM 1081 N N . SER A 1 149 ? 4.660 7.280 -29.089 1.00 85.94 149 SER A N 1
ATOM 1082 C CA . SER A 1 149 ? 3.780 7.970 -30.050 1.00 85.94 149 SER A CA 1
ATOM 1083 C C . SER A 1 149 ? 4.440 9.163 -30.756 1.00 85.94 149 SER A C 1
ATOM 1085 O O . SER A 1 149 ? 4.122 9.423 -31.916 1.00 85.94 149 SER A O 1
ATOM 1087 N N . SER A 1 150 ? 5.400 9.844 -30.109 1.00 85.06 150 SER A N 1
ATOM 1088 C CA . SER A 1 150 ? 6.601 10.355 -30.809 1.00 85.06 150 SER A CA 1
ATOM 1089 C C . SER A 1 150 ? 7.337 9.135 -31.404 1.00 85.06 150 SER A C 1
ATOM 1091 O O . SER A 1 150 ? 6.763 8.085 -31.376 1.00 85.06 150 SER A O 1
ATOM 1093 N N . ALA A 1 151 ? 8.539 9.104 -31.963 1.00 79.06 151 ALA A N 1
ATOM 1094 C CA . ALA A 1 151 ? 9.054 7.908 -32.697 1.00 79.06 151 ALA A CA 1
ATOM 1095 C C . ALA A 1 151 ? 8.199 7.409 -33.907 1.00 79.06 151 ALA A C 1
ATOM 1097 O O . ALA A 1 151 ? 8.718 7.381 -35.017 1.00 79.06 151 ALA A O 1
ATOM 1098 N N . ALA A 1 152 ? 6.897 7.129 -33.772 1.00 78.75 152 ALA A N 1
ATOM 1099 C CA . ALA A 1 152 ? 5.897 7.004 -34.833 1.00 78.75 152 ALA A CA 1
ATOM 1100 C C . ALA A 1 152 ? 5.587 8.355 -35.512 1.00 78.75 152 ALA A C 1
ATOM 1102 O O . ALA A 1 152 ? 4.434 8.649 -35.836 1.00 78.75 152 ALA A O 1
ATOM 1103 N N . TRP A 1 153 ? 6.606 9.203 -35.707 1.00 68.44 153 TRP A N 1
ATOM 1104 C CA . TRP A 1 153 ? 6.435 10.482 -36.382 1.00 68.44 153 TRP A CA 1
ATOM 1105 C C . TRP A 1 153 ? 5.792 10.212 -37.739 1.00 68.44 153 TRP A C 1
ATOM 1107 O O . TRP A 1 153 ? 6.362 9.454 -38.532 1.00 68.44 153 TRP A O 1
ATOM 1117 N N . PRO A 1 154 ? 4.623 10.811 -38.038 1.00 66.25 154 PRO A N 1
ATOM 1118 C CA . PRO A 1 154 ? 4.143 10.831 -39.401 1.00 66.25 154 PRO A CA 1
ATOM 1119 C C . PRO A 1 154 ? 5.255 11.494 -40.202 1.00 66.25 154 PRO A C 1
ATOM 1121 O O . PRO A 1 154 ? 5.585 12.656 -39.952 1.00 66.25 154 PRO A O 1
ATOM 1124 N N . SER A 1 155 ? 5.892 10.717 -41.085 1.00 62.41 155 SER A N 1
ATOM 1125 C CA . SER A 1 155 ? 6.954 11.204 -41.963 1.00 62.41 155 SER A CA 1
ATOM 1126 C C . SER A 1 155 ? 6.487 12.552 -42.501 1.00 62.41 155 SER A C 1
ATOM 1128 O O . SER A 1 155 ? 5.347 12.590 -42.985 1.00 62.41 155 SER A O 1
ATOM 1130 N N . PRO A 1 156 ? 7.244 13.655 -42.310 1.00 69.88 156 PRO A N 1
ATOM 1131 C CA . PRO A 1 156 ? 6.784 14.987 -42.660 1.00 69.88 156 PRO A CA 1
ATOM 1132 C C . PRO A 1 156 ? 6.417 14.931 -44.129 1.00 69.88 156 PRO A C 1
ATOM 1134 O O . PRO A 1 156 ? 7.286 14.871 -44.999 1.00 69.88 156 PRO A O 1
ATOM 1137 N N . ARG A 1 157 ? 5.110 14.819 -44.387 1.00 62.06 157 ARG A N 1
ATOM 1138 C CA . ARG A 1 157 ? 4.574 14.592 -45.715 1.00 62.06 157 ARG A CA 1
ATOM 1139 C C . ARG A 1 157 ? 5.050 15.802 -46.484 1.00 62.06 157 ARG A C 1
ATOM 1141 O O . ARG A 1 157 ? 4.619 16.916 -46.183 1.00 62.06 157 ARG A O 1
ATOM 1148 N N . SER A 1 158 ? 6.002 15.580 -47.385 1.00 60.12 158 SER A N 1
ATOM 1149 C CA . SER A 1 158 ? 6.629 16.603 -48.202 1.00 60.12 158 SER A CA 1
ATOM 1150 C C . SER A 1 158 ? 5.556 17.177 -49.122 1.00 60.12 158 SER A C 1
ATOM 1152 O O . SER A 1 158 ? 5.453 16.828 -50.295 1.00 60.12 158 SER A O 1
ATOM 1154 N N . SER A 1 159 ? 4.695 18.028 -48.575 1.00 56.94 159 SER A N 1
ATOM 1155 C CA . SER A 1 159 ? 3.759 18.859 -49.311 1.00 56.94 159 SER A CA 1
ATOM 1156 C C . SER A 1 159 ? 4.583 19.992 -49.897 1.00 56.94 159 SER A C 1
ATOM 1158 O O . SER A 1 159 ? 4.602 21.135 -49.457 1.00 56.94 159 SER A O 1
ATOM 1160 N N . ARG A 1 160 ? 5.337 19.609 -50.923 1.00 56.44 160 ARG A N 1
ATOM 1161 C CA . ARG A 1 160 ? 5.922 20.492 -51.911 1.00 56.44 160 ARG A CA 1
ATOM 1162 C C . ARG A 1 160 ? 4.761 20.997 -52.775 1.00 56.44 160 ARG A C 1
ATOM 1164 O O . ARG A 1 160 ? 4.595 20.570 -53.906 1.00 56.44 160 ARG A O 1
ATOM 1171 N N . SER A 1 161 ? 3.912 21.853 -52.217 1.00 54.97 161 SER A N 1
ATOM 1172 C CA . SER A 1 161 ? 2.952 22.646 -52.983 1.00 54.97 161 SER A CA 1
ATOM 1173 C C . SER A 1 161 ? 3.204 24.104 -52.649 1.00 54.97 161 SER A C 1
ATOM 1175 O O . SER A 1 161 ? 2.692 24.667 -51.684 1.00 54.97 161 SER A O 1
ATOM 1177 N N . SER A 1 162 ? 4.088 24.669 -53.458 1.00 57.75 162 SER A N 1
ATOM 1178 C CA . SER A 1 162 ? 4.298 26.090 -53.648 1.00 57.75 162 SER A CA 1
ATOM 1179 C C . SER A 1 162 ? 2.974 26.789 -53.959 1.00 57.75 162 SER A C 1
ATOM 1181 O O . SER A 1 162 ? 2.489 26.743 -55.087 1.00 57.75 162 SER A O 1
ATOM 1183 N N . SER A 1 163 ? 2.407 27.479 -52.981 1.00 53.28 163 SER A N 1
ATOM 1184 C CA . SER A 1 163 ? 1.522 28.610 -53.244 1.00 53.28 163 SER A CA 1
ATOM 1185 C C . SER A 1 163 ? 1.702 29.607 -52.111 1.00 53.28 163 SER A C 1
ATOM 1187 O O . SER A 1 163 ? 1.129 29.460 -51.034 1.00 53.28 163 SER A O 1
ATOM 1189 N N . CYS A 1 164 ? 2.568 30.588 -52.345 1.00 51.06 164 CYS A N 1
ATOM 1190 C CA . CYS A 1 164 ? 2.706 31.765 -51.502 1.00 51.06 164 CYS A CA 1
ATOM 1191 C C . CYS A 1 164 ? 1.380 32.545 -51.494 1.00 51.06 164 CYS A C 1
ATOM 1193 O O . CYS A 1 164 ? 0.934 32.938 -52.574 1.00 51.06 164 CYS A O 1
ATOM 1195 N N . PRO A 1 165 ? 0.768 32.847 -50.337 1.00 66.69 165 PRO A N 1
ATOM 1196 C CA . PRO A 1 165 ? -0.133 33.984 -50.242 1.00 66.69 165 PRO A CA 1
ATOM 1197 C C . PRO A 1 165 ? 0.669 35.277 -49.981 1.00 66.69 165 PRO A C 1
ATOM 1199 O O . PRO A 1 165 ? 1.671 35.246 -49.259 1.00 66.69 165 PRO A O 1
ATOM 1202 N N . PRO A 1 166 ? 0.258 36.417 -50.565 1.00 62.19 166 PRO A N 1
ATOM 1203 C CA . PRO A 1 166 ? 0.926 37.697 -50.380 1.00 62.19 166 PRO A CA 1
ATOM 1204 C C . PRO A 1 166 ? 0.745 38.236 -48.957 1.00 62.19 166 PRO A C 1
ATOM 1206 O O . PRO A 1 166 ? -0.314 38.144 -48.340 1.00 62.19 166 PRO A O 1
ATOM 1209 N N . SER A 1 167 ? 1.819 38.836 -48.460 1.00 56.09 167 SER A N 1
ATOM 1210 C CA . SER A 1 167 ? 1.915 39.548 -47.195 1.00 56.09 167 SER A CA 1
ATOM 1211 C C . SER A 1 167 ? 1.008 40.780 -47.156 1.00 56.09 167 SER A C 1
ATOM 1213 O O . SER A 1 167 ? 1.283 41.770 -47.833 1.00 56.09 167 SER A O 1
ATOM 1215 N N . THR A 1 168 ? -0.000 40.774 -46.286 1.00 50.66 168 THR A N 1
ATOM 1216 C CA . THR A 1 168 ? -0.607 42.005 -45.765 1.00 50.66 168 THR A CA 1
ATOM 1217 C C . THR A 1 168 ? -0.241 42.168 -44.301 1.00 50.66 168 THR A C 1
ATOM 1219 O O . THR A 1 168 ? -0.713 41.450 -43.422 1.00 50.66 168 THR A O 1
ATOM 1222 N N . SER A 1 169 ? 0.644 43.130 -44.072 1.00 60.41 169 SER A N 1
ATOM 1223 C CA . SER A 1 169 ? 1.001 43.685 -42.779 1.00 60.41 169 SER A CA 1
ATOM 1224 C C . SER A 1 169 ? -0.199 44.396 -42.151 1.00 60.41 169 SER A C 1
ATOM 1226 O O . SER A 1 169 ? -0.644 45.428 -42.651 1.00 60.41 169 SER A O 1
ATOM 1228 N N . SER A 1 170 ? -0.669 43.913 -41.011 1.00 49.78 170 SER A N 1
ATOM 1229 C CA . SER A 1 170 ? -1.426 44.735 -40.071 1.00 49.78 170 SER A CA 1
ATOM 1230 C C . SER A 1 170 ? -1.091 44.293 -38.653 1.00 49.78 170 SER A C 1
ATOM 1232 O O . SER A 1 170 ? -1.548 43.283 -38.131 1.00 49.78 170 SER A O 1
ATOM 1234 N N . SER A 1 171 ? -0.191 45.073 -38.065 1.00 60.75 171 SER A N 1
ATOM 1235 C CA . SER A 1 171 ? 0.170 45.065 -36.657 1.00 60.75 171 SER A CA 1
ATOM 1236 C C . SER A 1 171 ? -0.923 45.780 -35.861 1.00 60.75 171 SER A C 1
ATOM 1238 O O . SER A 1 171 ? -1.248 46.921 -36.196 1.00 60.75 171 SER A O 1
ATOM 1240 N N . PRO A 1 172 ? -1.453 45.174 -34.785 1.00 56.44 172 PRO A N 1
ATOM 1241 C CA . PRO A 1 172 ? -1.952 45.961 -33.675 1.00 56.44 172 PRO A CA 1
ATOM 1242 C C . PRO A 1 172 ? -1.173 45.656 -32.395 1.00 56.44 172 PRO A C 1
ATOM 1244 O O . PRO A 1 172 ? -1.032 44.521 -31.938 1.00 56.44 172 PRO A O 1
ATOM 1247 N N . ALA A 1 173 ? -0.685 46.745 -31.811 1.00 56.62 173 ALA A N 1
ATOM 1248 C CA . ALA A 1 173 ? -0.081 46.819 -30.500 1.00 56.62 173 ALA A CA 1
ATOM 1249 C C . ALA A 1 173 ? -1.017 46.246 -29.422 1.00 56.62 173 ALA A C 1
ATOM 1251 O O . ALA A 1 173 ? -2.113 46.757 -29.204 1.00 56.62 173 ALA A O 1
ATOM 1252 N N . ALA A 1 174 ? -0.555 45.225 -28.698 1.00 53.38 174 ALA A N 1
ATOM 1253 C CA . ALA A 1 174 ? -1.237 44.703 -27.518 1.00 53.38 174 ALA A CA 1
ATOM 1254 C C . ALA A 1 174 ? -0.307 44.763 -26.296 1.00 53.38 174 ALA A C 1
ATOM 1256 O O . ALA A 1 174 ? 0.542 43.908 -26.048 1.00 53.38 174 ALA A O 1
ATOM 1257 N N . THR A 1 175 ? -0.468 45.869 -25.575 1.00 60.28 175 THR A N 1
ATOM 1258 C CA . THR A 1 175 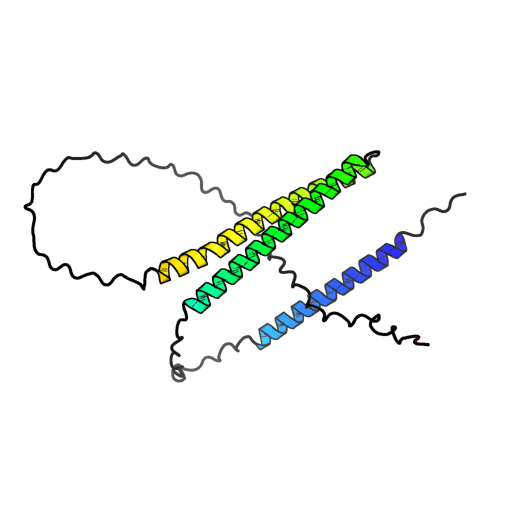? -0.252 46.128 -24.148 1.00 60.28 175 THR A CA 1
ATOM 1259 C C . THR A 1 175 ? 0.290 44.962 -23.310 1.00 60.28 175 THR A C 1
ATOM 1261 O O . THR A 1 175 ? -0.423 44.033 -22.937 1.00 60.28 175 THR A O 1
ATOM 1264 N N . ARG A 1 176 ? 1.562 45.082 -22.909 1.00 50.97 176 ARG A N 1
ATOM 1265 C CA . ARG A 1 176 ? 2.220 44.237 -21.899 1.00 50.97 176 ARG A CA 1
ATOM 1266 C C . ARG A 1 176 ? 1.486 44.311 -20.546 1.00 50.97 176 ARG A C 1
ATOM 1268 O O . ARG A 1 176 ? 1.450 45.392 -19.952 1.00 50.97 176 ARG A O 1
ATOM 1275 N N . PRO A 1 177 ? 1.002 43.194 -19.970 1.00 60.81 177 PRO A N 1
ATOM 1276 C CA . PRO A 1 177 ? 0.510 43.198 -18.603 1.00 60.81 177 PRO A CA 1
ATOM 1277 C C . PRO A 1 177 ? 1.671 43.311 -17.606 1.00 60.81 177 PRO A C 1
ATOM 1279 O O . PRO A 1 177 ? 2.656 42.570 -17.610 1.00 60.81 177 PRO A O 1
ATOM 1282 N N . ARG A 1 178 ? 1.517 44.307 -16.737 1.00 55.66 178 ARG A N 1
ATOM 1283 C CA . ARG A 1 178 ? 2.388 44.723 -15.638 1.00 55.66 178 ARG A CA 1
ATOM 1284 C C . ARG A 1 178 ? 2.751 43.534 -14.736 1.00 55.66 178 ARG A C 1
ATOM 1286 O O . ARG A 1 178 ? 1.916 42.982 -14.022 1.00 55.66 178 ARG A O 1
ATOM 1293 N N . ARG A 1 179 ? 4.037 43.180 -14.736 1.00 51.41 179 ARG A N 1
ATOM 1294 C CA . ARG A 1 179 ? 4.674 42.164 -13.885 1.00 51.41 179 ARG A CA 1
ATOM 1295 C C . ARG A 1 179 ? 4.461 42.518 -12.401 1.00 51.41 179 ARG A C 1
ATOM 1297 O O . ARG A 1 179 ? 5.170 43.357 -11.845 1.00 51.41 179 ARG A O 1
ATOM 1304 N N . ARG A 1 180 ? 3.472 41.902 -11.742 1.00 55.25 180 ARG A N 1
ATOM 1305 C CA . ARG A 1 180 ? 3.273 42.026 -10.288 1.00 55.25 180 ARG A CA 1
ATOM 1306 C C . ARG A 1 180 ? 4.482 41.424 -9.568 1.00 55.25 180 ARG A C 1
ATOM 1308 O O . ARG A 1 180 ? 4.704 40.215 -9.605 1.00 55.25 180 ARG A O 1
ATOM 1315 N N . ARG A 1 181 ? 5.259 42.288 -8.905 1.00 51.28 181 ARG A N 1
ATOM 1316 C CA . ARG A 1 181 ? 6.292 41.928 -7.925 1.00 51.28 181 ARG A CA 1
ATOM 1317 C C . ARG A 1 181 ? 5.671 41.011 -6.867 1.00 51.28 181 ARG A C 1
ATOM 1319 O O . ARG A 1 181 ? 4.956 41.478 -5.985 1.00 51.28 181 ARG A O 1
ATOM 1326 N N . ARG A 1 182 ? 5.948 39.708 -6.952 1.00 52.09 182 ARG A N 1
ATOM 1327 C CA . ARG A 1 182 ? 5.732 38.784 -5.836 1.00 52.09 182 ARG A CA 1
ATOM 1328 C C . ARG A 1 182 ? 6.716 39.156 -4.735 1.00 52.09 182 ARG A C 1
ATOM 1330 O O . ARG A 1 182 ? 7.930 39.131 -4.923 1.00 52.09 182 ARG A O 1
ATOM 1337 N N . THR A 1 183 ? 6.160 39.559 -3.605 1.00 53.94 183 THR A N 1
ATOM 1338 C CA . THR A 1 183 ? 6.879 39.857 -2.378 1.00 53.94 183 THR A CA 1
ATOM 1339 C C . THR A 1 183 ? 7.649 38.621 -1.917 1.00 53.94 183 THR A C 1
ATOM 1341 O O . THR A 1 183 ? 7.132 37.503 -1.883 1.00 53.94 183 THR A O 1
ATOM 1344 N N . ARG A 1 184 ? 8.925 38.841 -1.584 1.00 49.88 184 ARG A N 1
ATOM 1345 C CA . ARG A 1 184 ? 9.809 37.914 -0.872 1.00 49.88 184 ARG A CA 1
ATOM 1346 C C . ARG A 1 184 ? 9.137 37.507 0.441 1.00 49.88 184 ARG A C 1
ATOM 1348 O O . ARG A 1 184 ? 9.280 38.182 1.456 1.00 49.88 184 ARG A O 1
ATOM 1355 N N . ARG A 1 185 ? 8.400 36.399 0.433 1.00 49.19 185 ARG A N 1
ATOM 1356 C CA . ARG A 1 185 ? 7.911 35.770 1.657 1.00 49.19 185 ARG A CA 1
ATOM 1357 C C . ARG A 1 185 ? 9.029 34.885 2.202 1.00 49.19 185 ARG A C 1
ATOM 1359 O O . ARG A 1 185 ? 9.290 33.809 1.683 1.00 49.19 185 ARG A O 1
ATOM 1366 N N . SER A 1 186 ? 9.719 35.423 3.206 1.00 48.84 186 SER A N 1
ATOM 1367 C CA . SER A 1 186 ? 10.176 34.706 4.398 1.00 48.84 186 SER A CA 1
ATOM 1368 C C . SER A 1 186 ? 10.678 33.274 4.159 1.00 48.84 186 SER A C 1
ATOM 1370 O O . SER A 1 186 ? 9.935 32.299 4.276 1.00 48.84 186 SER A O 1
ATOM 1372 N N . ARG A 1 187 ? 11.985 33.143 3.899 1.00 48.31 187 ARG A N 1
ATOM 1373 C CA . ARG A 1 187 ? 12.731 31.909 4.179 1.00 48.31 187 ARG A CA 1
ATOM 1374 C C . ARG A 1 187 ? 12.831 31.756 5.700 1.00 48.31 187 ARG A C 1
ATOM 1376 O O . ARG A 1 187 ? 13.869 32.035 6.290 1.00 48.31 187 ARG A O 1
ATOM 1383 N N . ARG A 1 188 ? 11.732 31.361 6.345 1.00 51.38 188 ARG A N 1
ATOM 1384 C CA . ARG A 1 188 ? 11.763 30.909 7.736 1.00 51.38 188 ARG A CA 1
ATOM 1385 C C . ARG A 1 188 ? 12.292 29.481 7.728 1.00 51.38 188 ARG A C 1
ATOM 1387 O O . ARG A 1 188 ? 11.650 28.557 7.237 1.00 51.38 188 ARG A O 1
ATOM 1394 N N . THR A 1 189 ? 13.516 29.366 8.211 1.00 52.50 189 THR A N 1
ATOM 1395 C CA . THR A 1 189 ? 14.230 28.160 8.614 1.00 52.50 189 THR A CA 1
ATOM 1396 C C . THR A 1 189 ? 13.299 27.109 9.226 1.00 52.50 189 THR A C 1
ATOM 1398 O O . THR A 1 189 ? 12.992 27.132 10.413 1.00 52.50 189 THR A O 1
ATOM 1401 N N . ARG A 1 190 ? 12.877 26.130 8.420 1.00 45.81 190 ARG A N 1
ATOM 1402 C CA . ARG A 1 190 ? 12.322 24.868 8.919 1.00 45.81 190 ARG A CA 1
ATOM 1403 C C . ARG A 1 190 ? 13.403 23.799 8.802 1.00 45.81 190 ARG A C 1
ATOM 1405 O O . ARG A 1 190 ? 13.356 22.910 7.961 1.00 45.81 190 ARG A O 1
ATOM 1412 N N . ARG A 1 191 ? 14.413 23.925 9.667 1.00 47.31 191 ARG A N 1
ATOM 1413 C CA . ARG A 1 191 ? 15.373 22.859 9.987 1.00 47.31 191 ARG A CA 1
ATOM 1414 C C . ARG A 1 191 ? 14.647 21.866 10.907 1.00 47.31 191 ARG A C 1
ATOM 1416 O O . ARG A 1 191 ? 14.899 21.790 12.100 1.00 47.31 191 ARG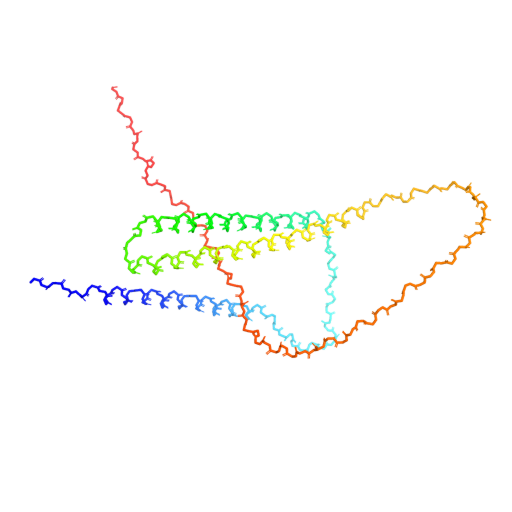 A O 1
ATOM 1423 N N . GLY A 1 192 ? 13.633 21.203 10.358 1.00 46.38 192 GLY A N 1
ATOM 1424 C CA . GLY A 1 192 ? 12.860 20.168 11.031 1.00 46.38 192 GLY A CA 1
ATOM 1425 C C . GLY A 1 192 ? 13.440 18.813 10.671 1.00 46.38 192 GLY A C 1
ATOM 1426 O O . GLY A 1 192 ? 13.155 18.299 9.598 1.00 46.38 192 GLY A O 1
ATOM 1427 N N . ILE A 1 193 ? 14.314 18.312 11.543 1.00 55.53 193 ILE A N 1
ATOM 1428 C CA . ILE A 1 193 ? 14.485 16.904 11.922 1.00 55.53 193 ILE A CA 1
ATOM 1429 C C . ILE A 1 193 ? 13.803 15.924 10.942 1.00 55.53 193 ILE A C 1
ATOM 1431 O O . ILE A 1 193 ? 12.678 15.481 11.164 1.00 55.53 193 ILE A O 1
ATOM 1435 N N . ARG A 1 194 ? 14.498 15.557 9.858 1.00 42.12 194 ARG A N 1
ATOM 1436 C CA . ARG A 1 194 ? 14.213 14.310 9.138 1.00 42.12 194 ARG A CA 1
ATOM 1437 C C . ARG A 1 194 ? 14.755 13.171 10.000 1.00 42.12 194 ARG A C 1
ATOM 1439 O O . ARG A 1 194 ? 15.893 12.750 9.826 1.00 42.12 194 ARG A O 1
ATOM 1446 N N . LYS A 1 195 ? 13.958 12.700 10.962 1.00 52.59 195 LYS A N 1
ATOM 1447 C CA . LYS A 1 195 ? 14.102 11.318 11.431 1.00 52.59 195 LYS A CA 1
ATOM 1448 C C . LYS A 1 195 ? 13.682 10.444 10.254 1.00 52.59 195 LYS A C 1
ATOM 1450 O O . LYS A 1 195 ? 12.581 10.614 9.735 1.00 52.59 195 LYS A O 1
ATOM 1455 N N . GLY A 1 196 ? 14.611 9.624 9.773 1.00 48.88 196 GLY A N 1
ATOM 1456 C CA . GLY A 1 196 ? 14.396 8.719 8.655 1.00 48.88 196 GLY A CA 1
ATOM 1457 C C . GLY A 1 196 ? 13.215 7.808 8.948 1.00 48.88 196 GLY A C 1
ATOM 1458 O O . GLY A 1 196 ? 13.304 6.934 9.802 1.00 48.88 196 GLY A O 1
ATOM 1459 N N . ILE A 1 197 ? 12.111 8.040 8.247 1.00 47.97 197 ILE A N 1
ATOM 1460 C CA . ILE A 1 197 ? 11.087 7.027 8.044 1.00 47.97 197 ILE A CA 1
ATOM 1461 C C . ILE A 1 197 ? 11.635 6.195 6.891 1.00 47.97 197 ILE A C 1
ATOM 1463 O O . ILE A 1 197 ? 11.464 6.537 5.723 1.00 47.97 197 ILE A O 1
ATOM 1467 N N . THR A 1 198 ? 12.413 5.171 7.224 1.00 60.12 198 THR A N 1
ATOM 1468 C CA . THR A 1 198 ? 12.608 4.044 6.316 1.00 60.12 198 THR A CA 1
ATOM 1469 C C . THR A 1 198 ? 11.222 3.466 6.038 1.00 60.12 198 THR A C 1
ATOM 1471 O O . THR A 1 198 ? 10.510 3.188 7.007 1.00 60.12 198 THR A O 1
ATOM 1474 N N . PRO A 1 199 ? 10.790 3.326 4.771 1.00 55.06 199 PRO A N 1
ATOM 1475 C CA . PRO A 1 199 ? 9.600 2.547 4.481 1.00 55.06 199 PRO A CA 1
ATOM 1476 C C . PRO A 1 199 ? 9.852 1.146 5.031 1.00 55.06 199 PRO A C 1
ATOM 1478 O O . PRO A 1 199 ? 10.848 0.508 4.685 1.00 55.06 199 PRO A O 1
ATOM 1481 N N . ASP A 1 200 ? 8.998 0.731 5.957 1.00 50.97 200 ASP A N 1
ATOM 1482 C CA . ASP A 1 200 ? 8.971 -0.617 6.498 1.00 50.97 200 ASP A CA 1
ATOM 1483 C C . ASP A 1 200 ? 8.543 -1.539 5.354 1.00 50.97 200 ASP A C 1
ATOM 1485 O O . ASP A 1 200 ? 7.363 -1.778 5.104 1.00 50.97 200 ASP A O 1
ATOM 1489 N N . ALA A 1 201 ? 9.520 -1.942 4.544 1.00 46.16 201 ALA A N 1
ATOM 1490 C CA . ALA A 1 201 ? 9.351 -2.950 3.521 1.00 46.16 201 ALA A CA 1
ATOM 1491 C C . ALA A 1 201 ? 9.253 -4.288 4.249 1.00 46.16 201 ALA A C 1
ATOM 1493 O O . ALA A 1 201 ? 10.220 -5.044 4.286 1.00 46.16 201 ALA A O 1
ATOM 1494 N N . THR A 1 202 ? 8.103 -4.548 4.877 1.00 73.12 202 THR A N 1
ATOM 1495 C CA . THR A 1 202 ? 7.764 -5.871 5.388 1.00 73.12 202 THR A CA 1
ATOM 1496 C C . THR A 1 202 ? 7.844 -6.830 4.199 1.00 73.12 202 THR A C 1
ATOM 1498 O O . THR A 1 202 ? 7.040 -6.711 3.269 1.00 73.12 202 THR A O 1
ATOM 1501 N N . PRO A 1 203 ? 8.834 -7.737 4.150 1.00 60.09 203 PRO A N 1
ATOM 1502 C CA . PRO A 1 203 ? 8.910 -8.696 3.067 1.00 60.09 203 PRO A CA 1
ATOM 1503 C C . PRO A 1 203 ? 7.689 -9.606 3.180 1.00 60.09 203 PRO A C 1
ATOM 1505 O O . PRO A 1 203 ? 7.440 -10.196 4.234 1.00 60.09 203 PRO A O 1
ATOM 1508 N N . LEU A 1 204 ? 6.911 -9.687 2.100 1.00 69.00 204 LEU A N 1
ATOM 1509 C CA . LEU A 1 204 ? 5.811 -10.637 2.002 1.00 69.00 204 LEU A CA 1
ATOM 1510 C C . LEU A 1 204 ? 6.361 -12.036 2.325 1.00 69.00 204 LEU A C 1
ATOM 1512 O O . LEU A 1 204 ? 7.409 -12.411 1.785 1.00 69.00 204 LEU A O 1
ATOM 1516 N N . PRO A 1 205 ? 5.711 -12.796 3.224 1.00 78.12 205 PRO A N 1
ATOM 1517 C CA . PRO A 1 205 ? 6.175 -14.128 3.566 1.00 78.12 205 PRO A CA 1
ATOM 1518 C C . PRO A 1 205 ? 6.239 -14.979 2.290 1.00 78.12 205 PRO A C 1
ATOM 1520 O O . PRO A 1 205 ? 5.351 -14.865 1.439 1.00 78.12 205 PRO A O 1
ATOM 1523 N N . PRO A 1 206 ? 7.266 -15.833 2.133 1.00 73.06 206 PRO A N 1
ATOM 1524 C CA . PRO A 1 206 ? 7.329 -16.740 0.999 1.00 73.06 206 PRO A CA 1
ATOM 1525 C C . PRO A 1 206 ? 6.050 -17.578 0.977 1.00 73.06 206 PRO A C 1
ATOM 1527 O O . PRO A 1 206 ? 5.661 -18.145 2.002 1.00 73.06 206 PRO A O 1
ATOM 1530 N N . LEU A 1 207 ? 5.391 -17.624 -0.184 1.00 63.16 207 LEU A N 1
ATOM 1531 C CA . LEU A 1 207 ? 4.216 -18.456 -0.422 1.00 63.16 207 LEU A CA 1
ATOM 1532 C C . LEU A 1 207 ? 4.578 -19.896 -0.049 1.00 63.16 207 LEU A C 1
ATOM 1534 O O . LEU A 1 207 ? 5.308 -20.574 -0.773 1.00 63.16 207 LEU A O 1
ATOM 1538 N N . ARG A 1 208 ? 4.120 -20.349 1.124 1.00 70.81 208 ARG A N 1
ATOM 1539 C CA . ARG A 1 208 ? 4.282 -21.742 1.532 1.00 70.81 208 ARG A CA 1
ATOM 1540 C C . ARG A 1 208 ? 3.541 -22.600 0.506 1.00 70.81 208 ARG A C 1
ATOM 1542 O O . ARG A 1 208 ? 2.365 -22.324 0.264 1.00 70.81 208 ARG A O 1
ATOM 1549 N N . PRO A 1 209 ? 4.178 -23.632 -0.073 1.00 65.69 209 PRO A N 1
ATOM 1550 C CA . PRO A 1 209 ? 3.455 -24.601 -0.875 1.00 65.69 209 PRO A CA 1
ATOM 1551 C C . PRO A 1 209 ? 2.350 -25.196 -0.003 1.00 65.69 209 PRO A C 1
ATOM 1553 O O . PRO A 1 209 ? 2.604 -25.667 1.109 1.00 65.69 209 PRO A O 1
ATOM 1556 N N . SER A 1 210 ? 1.117 -25.091 -0.487 1.00 70.00 210 SER A N 1
ATOM 1557 C CA . SER A 1 210 ? -0.082 -25.619 0.149 1.00 70.00 210 SER A CA 1
ATOM 1558 C C . SER A 1 210 ? 0.170 -27.075 0.526 1.00 70.00 210 SER A C 1
ATOM 1560 O O . SER A 1 210 ? 0.399 -27.909 -0.351 1.00 70.00 210 SER A O 1
ATOM 1562 N N . ALA A 1 211 ? 0.173 -27.383 1.824 1.00 68.56 211 ALA A N 1
ATOM 1563 C CA . ALA A 1 211 ? 0.290 -28.760 2.275 1.00 68.56 211 ALA A CA 1
ATOM 1564 C C . ALA A 1 211 ? -0.843 -29.583 1.630 1.00 68.56 211 ALA A C 1
ATOM 1566 O O . ALA A 1 211 ? -1.988 -29.116 1.615 1.00 68.56 211 ALA A O 1
ATOM 1567 N N . PRO A 1 212 ? -0.555 -30.773 1.074 1.00 66.31 212 PRO A N 1
ATOM 1568 C CA . PRO A 1 212 ? -1.588 -31.624 0.509 1.00 66.31 212 PRO A CA 1
ATOM 1569 C C . PRO A 1 212 ? -2.622 -31.933 1.595 1.00 66.31 212 PRO A C 1
ATOM 1571 O O . PRO A 1 212 ? -2.281 -32.378 2.691 1.00 66.31 212 PRO A O 1
ATOM 1574 N N . SER A 1 213 ? -3.888 -31.642 1.293 1.00 71.38 213 SER A N 1
ATOM 1575 C CA . SER A 1 213 ? -5.008 -31.896 2.196 1.00 71.38 213 SER A CA 1
ATOM 1576 C C . SER A 1 213 ? -5.016 -33.373 2.622 1.00 71.38 213 SER A C 1
ATOM 1578 O O . SER A 1 213 ? -5.074 -34.246 1.751 1.00 71.38 213 SER A O 1
ATOM 1580 N N . PRO A 1 214 ? -5.008 -33.689 3.932 1.00 66.12 214 PRO A N 1
ATOM 1581 C CA . PRO A 1 214 ? -4.994 -35.070 4.421 1.00 66.12 214 PRO A CA 1
ATOM 1582 C C . PRO A 1 214 ? -6.320 -35.824 4.201 1.00 66.12 214 PRO A C 1
ATOM 1584 O O . PRO A 1 214 ? -6.441 -36.980 4.594 1.00 66.12 214 PRO A O 1
ATOM 1587 N N . PHE A 1 215 ? -7.319 -35.213 3.555 1.00 63.19 215 PHE A N 1
ATOM 1588 C CA . PHE A 1 215 ? -8.656 -35.794 3.387 1.00 63.19 215 PHE A CA 1
ATOM 1589 C C . PHE A 1 215 ? -8.915 -36.461 2.023 1.00 63.19 215 PHE A C 1
ATOM 1591 O O . PHE A 1 215 ? -10.052 -36.820 1.724 1.00 63.19 215 PHE A O 1
ATOM 1598 N N . ALA A 1 216 ? -7.892 -36.688 1.192 1.00 56.66 216 ALA A N 1
ATOM 1599 C CA . ALA A 1 216 ? -8.080 -37.269 -0.145 1.00 56.66 216 ALA A CA 1
ATOM 1600 C C . ALA A 1 216 ? -8.275 -38.807 -0.188 1.00 56.66 216 ALA A C 1
ATOM 1602 O O . ALA A 1 216 ? -8.487 -39.363 -1.265 1.00 56.66 216 ALA A O 1
ATOM 1603 N N . HIS A 1 217 ? -8.261 -39.522 0.944 1.00 60.62 217 HIS A N 1
ATOM 1604 C CA . HIS A 1 217 ? -8.386 -40.986 0.949 1.00 60.62 217 HIS A CA 1
ATOM 1605 C C . HIS A 1 217 ? -9.443 -41.506 1.927 1.00 60.62 217 HIS A C 1
ATOM 1607 O O . HIS A 1 217 ? -9.103 -41.955 3.011 1.00 60.62 217 HIS A O 1
ATOM 1613 N N . ALA A 1 218 ? -10.718 -41.523 1.518 1.00 58.69 218 ALA A N 1
ATOM 1614 C CA . ALA A 1 218 ? -11.699 -42.505 2.011 1.00 58.69 218 ALA A CA 1
ATOM 1615 C C . ALA A 1 218 ? -13.012 -42.481 1.204 1.00 58.69 218 ALA A C 1
ATOM 1617 O O . ALA A 1 218 ? -14.077 -42.146 1.713 1.00 58.69 218 ALA A O 1
ATOM 1618 N N . ARG A 1 219 ? -12.970 -42.883 -0.069 1.00 56.47 219 ARG A N 1
ATOM 1619 C CA . ARG A 1 219 ? -14.166 -43.395 -0.761 1.00 56.47 219 ARG A CA 1
ATOM 1620 C C . ARG A 1 219 ? -13.780 -44.587 -1.635 1.00 56.47 219 ARG A C 1
ATOM 1622 O O . ARG A 1 219 ? -13.786 -44.516 -2.857 1.00 56.47 219 ARG A O 1
ATOM 1629 N N . ARG A 1 220 ? -13.409 -45.700 -0.992 1.00 59.16 220 ARG A N 1
ATOM 1630 C CA . ARG A 1 220 ? -13.517 -47.020 -1.629 1.00 59.16 220 ARG A CA 1
ATOM 1631 C C . ARG A 1 220 ? -14.921 -47.547 -1.373 1.00 59.16 220 ARG A C 1
ATOM 1633 O O . ARG A 1 220 ? -15.401 -47.538 -0.243 1.00 59.16 220 ARG A O 1
ATOM 1640 N N . GLY A 1 221 ? -15.582 -47.890 -2.470 1.00 62.06 221 GLY A N 1
ATOM 1641 C CA . GLY A 1 221 ? -16.990 -48.228 -2.527 1.00 62.06 221 GLY A CA 1
ATOM 1642 C C . GLY A 1 221 ? -17.343 -49.498 -1.763 1.00 62.06 221 GLY A C 1
ATOM 1643 O O . GLY A 1 221 ? -16.603 -50.478 -1.753 1.00 62.06 221 GLY A O 1
ATOM 1644 N N . ARG A 1 222 ? -18.537 -49.464 -1.174 1.00 61.72 222 ARG A N 1
ATOM 1645 C CA . ARG A 1 222 ? -19.330 -50.639 -0.824 1.00 61.72 222 ARG A CA 1
ATOM 1646 C C . ARG A 1 222 ? -20.304 -50.864 -1.981 1.00 61.72 222 ARG A C 1
ATOM 1648 O O . ARG A 1 222 ? -21.377 -50.268 -2.011 1.00 61.72 222 ARG A O 1
ATOM 1655 N N . GLY A 1 223 ? -19.866 -51.635 -2.971 1.00 69.12 223 GLY A N 1
ATOM 1656 C CA . GLY A 1 223 ? -20.733 -52.269 -3.963 1.00 69.12 223 GLY A CA 1
ATOM 1657 C C . GLY A 1 223 ? -21.079 -53.673 -3.475 1.00 69.12 223 GLY A C 1
ATOM 1658 O O . GLY A 1 223 ? -20.219 -54.327 -2.890 1.00 69.12 223 GLY A O 1
ATOM 1659 N N . ARG A 1 224 ? -22.351 -54.038 -3.627 1.00 60.62 224 ARG A N 1
ATOM 1660 C CA . ARG A 1 224 ? -22.967 -55.307 -3.219 1.00 60.62 224 ARG A CA 1
ATOM 1661 C C . ARG A 1 224 ? -22.425 -56.503 -3.990 1.00 60.62 224 ARG A C 1
ATOM 1663 O O . ARG A 1 224 ? -22.021 -56.291 -5.153 1.00 60.62 224 ARG A O 1
#

Radius of gyration: 32.98 Å; chains: 1; bounding box: 72×102×102 Å

Foldseek 3Di:
DDDDDDPPPVVVCVVVVVVVVVVVVVVVVVVVVVVVVVVVPPDPPDPDPPPPPPPPPPPPDPDDLVVQLVVLVVQLVVLVVQLVVLVVQLVVLVVQLVVLVVVDDDPVSVVVNVVSVVSNVVSVVSSVVSVVSSVVSVVVNVVSVVVVVVVVPPPPPPPPDDDDDDDDDDDDDDDDPDDPPDDPPDPPDPPDDPPDPDPPPPPDPPDDDPDPDPPPDDDDDDDD

Secondary structure (DSSP, 8-state):
------SHHHHHHHHHHHHHHHHHHHHHHHHHHHHHHHHTS--------TT-------------HHHHHHHHHHHHHHHHHHHHHHHHHHHHHHHHHHHHHHT--SHHHHHHHHHHHHHHHHHHHHHHHHHHHHHHHHHHHHHHHHHHHTTS-----------PPP------------------------------------PPPP----PPPTTS--------